Protein 6R2V (pdb70)

GO terms:
  GO:0009793 embryo development ending in seed dormancy (P, IMP)
  GO:0010262 somatic embryogenesis (P, IMP)
  GO:0048316 seed development (P, IMP)
  GO:0005515 protein binding (F, IPI)

B-factor: mean 58.69, std 29.53, range [14.86, 171.11]

Organism: Arabidopsis thaliana (NCBI:txid3702)

InterPro domains:
  IPR001289 Nuclear transcription factor Y subunit A [PF02045] (157-237)
  IPR001289 Nuclear transcription factor Y subunit A [PR00616] (172-194)
  IPR001289 Nuclear transcription factor Y subunit A [PR00616] (203-226)
  IPR001289 Nuclear transcription factor Y subunit A [PS51152] (169-229)
  IPR001289 Nuclear transcription factor Y subunit A [PTHR12632] (35-292)
  IPR001289 Nuclear transcription factor Y subunit A [SM00521] (168-229)
  IPR018362 CCAAT-binding factor, conserved site [PS00686] (174-194)

Sequence (250 aa):
PIFVN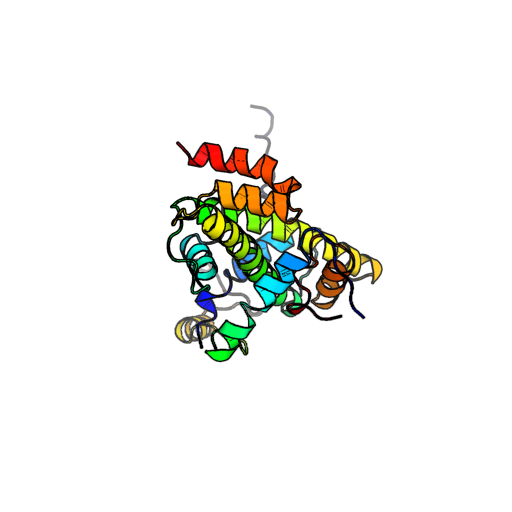AKQYQAILRRRERRRAKLEAQNKLIKVRKPYLHESRHLHALKRVRGSGGRFLNTKKHQSPREQDRFLPIANVSRIMKKALPANAKISKDAKETMQECVSEFISFVTGEASDKCQKEKRKTINGDDLLWAMTTLGFEDYVEPLKVYLQRFREMTQFKEIEKTTDFKNHSLPLARIKKIMKADEDVRMISAEAPVVFARACEMFILELTLRSWNHTEENKRRTLQKNDIAAAVTRTDIFDFLVDIVPR

Radius of gyration: 20.53 Å; Cα contacts (8 Å, |Δi|>4): 266; chains: 3; bounding box: 61×66×48 Å

Secondary structure (DSSP, 8-state):
-----TTTHHHHHHHHHHHHHHHHTT-S-----S-S-HHHHHHHTTS-B-TTSPBPPTTS--/---HHHHS--HHHHHHHHHHTS-TT-EE-HHHHHHHHHHHHHHHHHHHHHHHHHHHHHT--EE-HHHHHHHHHHTT-HHHHHHHHHHHHHHH-/--SS---------------HHHHHHHHTTSSS--EE-TTHHHHHHHHHHHHHHHHHHHHHHHHHHTT-SEE-HHHHHHHHHH-STTGGGTTTS--

Structure (mmCIF, N/CA/C/O backbone):
data_6R2V
#
_entry.id   6R2V
#
_cell.length_a   53.446
_cell.length_b   85.525
_cell.length_c   130.305
_cell.angle_alpha   90.00
_cell.angle_beta   90.00
_cell.angle_gamma   90.00
#
_symmetry.space_group_name_H-M   'P 21 21 21'
#
loop_
_entity.id
_entity.type
_entity.pdbx_description
1 polymer 'Nuclear transcription factor Y subunit A-6'
2 polymer NF-YB2
3 polymer NF-YC3
4 polymer "FT (-5kb) CCAAT-box 5'"
5 polymer "FT (-5kb) CCAAT-box 3'"
6 water water
#
loop_
_atom_site.group_PDB
_atom_site.id
_atom_site.type_symbol
_atom_site.label_atom_id
_atom_site.label_alt_id
_atom_site.label_comp_id
_atom_site.label_asym_id
_atom_site.label_entity_id
_atom_site.label_seq_id
_atom_site.pdbx_PDB_ins_code
_atom_site.Cartn_x
_atom_site.Cartn_y
_atom_site.Cartn_z
_atom_site.occupancy
_atom_site.B_iso_or_equiv
_atom_site.auth_seq_id
_atom_site.auth_comp_id
_atom_site.auth_asym_id
_atom_site.auth_atom_id
_atom_site.pdbx_PDB_model_num
ATOM 1 N N . PRO A 1 4 ? 17.152 22.452 -43.703 1.00 81.23 172 PRO A N 1
ATOM 2 C CA . PRO A 1 4 ? 16.214 21.950 -44.713 1.00 82.84 172 PRO A CA 1
ATOM 3 C C . PRO A 1 4 ? 15.143 21.033 -44.123 1.00 86.93 172 PRO A C 1
ATOM 4 O O . PRO A 1 4 ? 14.146 20.745 -44.786 1.00 81.64 172 PRO A O 1
ATOM 8 N N . ILE A 1 5 ? 15.354 20.581 -42.890 1.00 85.57 173 ILE A N 1
ATOM 9 C CA . ILE A 1 5 ? 14.430 19.692 -42.196 1.00 91.20 173 ILE A CA 1
ATOM 10 C C . ILE A 1 5 ? 13.750 20.479 -41.086 1.00 93.50 173 ILE A C 1
ATOM 11 O O . ILE A 1 5 ? 14.395 21.272 -40.391 1.00 96.61 173 ILE A O 1
ATOM 16 N N . PHE A 1 6 ? 12.461 20.217 -40.877 1.00 84.54 174 PHE A N 1
ATOM 17 C CA . PHE A 1 6 ? 11.675 20.900 -39.846 1.00 71.14 174 PHE A CA 1
ATOM 18 C C . PHE A 1 6 ? 10.999 19.995 -38.835 1.00 69.00 174 PHE A C 1
ATOM 19 O O . PHE A 1 6 ? 10.392 19.019 -39.203 1.00 79.25 174 PHE A O 1
ATOM 27 N N . VAL A 1 7 ? 11.064 20.355 -37.559 1.00 67.74 175 VAL A N 1
ATOM 28 C CA . VAL A 1 7 ? 10.440 19.550 -36.515 1.00 73.48 175 VAL A CA 1
ATOM 29 C C . VAL A 1 7 ? 9.602 20.355 -35.530 1.00 77.18 175 VAL A C 1
ATOM 30 O O . VAL A 1 7 ? 9.820 21.540 -35.346 1.00 86.30 175 VAL A O 1
ATOM 34 N N . ASN A 1 8 ? 8.679 19.672 -34.861 1.00 68.83 176 ASN A N 1
ATOM 35 C CA . ASN A 1 8 ? 7.762 20.306 -33.927 1.00 71.50 176 ASN A CA 1
ATOM 36 C C . ASN A 1 8 ? 8.410 20.927 -32.705 1.00 73.63 176 ASN A C 1
ATOM 37 O O . ASN A 1 8 ? 9.423 20.476 -32.217 1.00 66.57 176 ASN A O 1
ATOM 42 N N . ALA A 1 9 ? 7.797 21.999 -32.240 1.00 71.63 177 ALA A N 1
ATOM 43 C CA . ALA A 1 9 ? 8.268 22.746 -31.096 1.00 60.13 177 ALA A CA 1
ATOM 44 C C . ALA A 1 9 ? 8.252 22.019 -29.776 1.00 58.40 177 ALA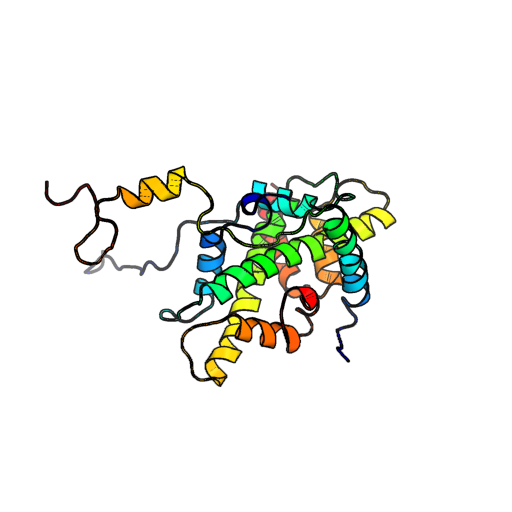 A C 1
ATOM 45 O O . ALA A 1 9 ? 8.987 22.390 -28.885 1.00 67.33 177 ALA A O 1
ATOM 47 N N . LYS A 1 10 ? 7.378 21.042 -29.598 1.00 64.07 178 LYS A N 1
ATOM 48 C CA . LYS A 1 10 ? 7.333 20.395 -28.292 1.00 63.44 178 LYS A CA 1
ATOM 49 C C . LYS A 1 10 ? 8.621 19.642 -27.987 1.00 59.87 178 LYS A C 1
ATOM 50 O O . LYS A 1 10 ? 9.004 19.525 -26.817 1.00 54.77 178 LYS A O 1
ATOM 56 N N . GLN A 1 11 ? 9.249 19.099 -29.020 1.00 58.27 179 GLN A N 1
ATOM 57 C CA . GLN A 1 11 ? 10.482 18.343 -28.865 1.00 64.29 179 GLN A CA 1
ATOM 58 C C . GLN A 1 11 ? 11.724 18.917 -29.536 1.00 73.07 179 GLN A C 1
ATOM 59 O O . GLN A 1 11 ? 12.769 18.288 -29.510 1.00 75.12 179 GLN A O 1
ATOM 65 N N . TYR A 1 12 ? 11.634 20.100 -30.115 1.00 46.53 180 TYR A N 1
ATOM 66 C CA . TYR A 1 12 ? 12.756 20.636 -30.885 1.00 52.24 180 TYR A CA 1
ATOM 67 C C . TYR A 1 12 ? 14.011 20.739 -30.028 1.00 57.21 180 TYR A C 1
ATOM 68 O O . TYR A 1 12 ? 15.029 20.099 -30.312 1.00 61.63 180 TYR A O 1
ATOM 77 N N . GLN A 1 13 ? 13.958 21.557 -28.976 1.00 49.50 181 GLN A N 1
ATOM 78 C CA . GLN A 1 13 ? 15.100 21.662 -28.076 1.00 54.97 181 GLN A CA 1
ATOM 79 C C . GLN A 1 13 ? 15.399 20.321 -27.423 1.00 46.89 181 GLN A C 1
ATOM 80 O O . GLN A 1 13 ? 16.565 19.955 -27.248 1.00 51.18 181 GLN A O 1
ATOM 86 N N . ALA A 1 14 ? 14.354 19.563 -27.082 1.00 46.09 182 ALA A N 1
ATOM 87 C CA . ALA A 1 14 ? 14.554 18.233 -26.515 1.00 38.40 182 ALA A CA 1
ATOM 88 C C . ALA A 1 14 ? 15.375 17.350 -27.447 1.00 36.05 182 ALA A C 1
ATOM 89 O O . ALA A 1 14 ? 16.181 16.531 -26.990 1.00 37.37 182 ALA A O 1
ATOM 91 N N . ILE A 1 15 ? 15.187 17.506 -28.759 1.00 44.01 183 ILE A N 1
ATOM 92 C CA . ILE A 1 15 ? 15.968 16.725 -29.713 1.00 34.57 183 ILE A CA 1
ATOM 93 C C . ILE A 1 15 ? 17.422 17.173 -29.704 1.00 34.79 183 ILE A C 1
ATOM 94 O O . ILE A 1 15 ? 18.341 16.345 -29.728 1.00 48.95 183 ILE A O 1
ATOM 99 N N . LEU A 1 16 ? 17.643 18.472 -29.648 1.00 41.10 184 LEU A N 1
ATOM 100 C CA . LEU A 1 16 ? 18.992 19.006 -29.640 1.00 41.53 184 LEU A CA 1
ATOM 101 C C . LEU A 1 16 ? 19.768 18.589 -28.405 1.00 41.11 184 LEU A C 1
ATOM 102 O O . LEU A 1 16 ? 20.960 18.419 -28.455 1.00 42.12 184 LEU A O 1
ATOM 107 N N . ARG A 1 17 ? 19.101 18.509 -27.272 1.00 44.50 185 ARG A N 1
ATOM 108 C CA . ARG A 1 17 ? 19.757 18.054 -26.071 1.00 36.36 185 ARG A CA 1
ATOM 109 C C . ARG A 1 17 ? 20.134 16.589 -26.211 1.00 33.89 185 ARG A C 1
ATOM 110 O O . ARG A 1 17 ? 21.200 16.183 -25.813 1.00 44.66 185 ARG A O 1
ATOM 118 N N . ARG A 1 18 ? 19.241 15.803 -26.794 1.00 32.29 186 ARG A N 1
ATOM 119 C CA . ARG A 1 18 ? 19.478 14.389 -27.009 1.00 30.34 186 ARG A CA 1
ATOM 120 C C . ARG A 1 18 ? 20.554 14.264 -28.048 1.00 29.93 186 ARG A C 1
ATOM 121 O O . ARG A 1 18 ? 21.372 13.378 -27.995 1.00 28.55 186 ARG A O 1
ATOM 129 N N . ARG A 1 19 ? 20.583 15.174 -28.995 1.00 41.18 187 ARG A N 1
ATOM 130 C CA . ARG A 1 19 ? 21.578 15.127 -30.040 1.00 30.95 187 ARG A CA 1
ATOM 131 C C . ARG A 1 19 ? 22.974 15.268 -29.469 1.00 30.76 187 ARG A C 1
ATOM 132 O O . ARG A 1 19 ? 23.897 14.598 -29.885 1.00 29.68 187 ARG A O 1
ATOM 140 N N . GLU A 1 20 ? 23.128 16.135 -28.492 1.00 34.94 188 GLU A N 1
ATOM 141 C CA . GLU A 1 20 ? 24.410 16.310 -27.855 1.00 31.68 188 GLU A CA 1
ATOM 142 C C . GLU A 1 20 ? 24.862 15.089 -27.100 1.00 29.90 188 GLU A C 1
ATOM 143 O O . GLU A 1 20 ? 26.039 14.838 -27.013 1.00 60.83 188 GLU A O 1
ATOM 149 N N A ARG A 1 21 ? 23.935 14.466 -26.381 0.50 29.26 189 ARG A N 1
ATOM 150 N N B ARG A 1 21 ? 23.935 14.476 -26.392 0.50 29.28 189 ARG A N 1
ATOM 151 C CA A ARG A 1 21 ? 24.211 13.259 -25.611 0.50 32.69 189 ARG A CA 1
ATOM 152 C CA B ARG A 1 21 ? 24.217 13.296 -25.606 0.50 32.83 189 ARG A CA 1
ATOM 153 C C A ARG A 1 21 ? 24.760 12.148 -26.463 0.50 31.20 189 ARG A C 1
ATOM 154 C C B ARG A 1 21 ? 24.728 12.135 -26.448 0.50 31.10 189 ARG A C 1
ATOM 155 O O A ARG A 1 21 ? 25.495 11.316 -25.972 0.50 24.77 189 ARG A O 1
ATOM 156 O O B ARG A 1 21 ? 25.483 11.317 -25.964 0.50 24.77 189 ARG A O 1
ATOM 171 N N . ARG A 1 22 ? 24.087 11.927 -27.586 1.00 31.33 190 ARG A N 1
ATOM 172 C CA . ARG A 1 22 ? 24.465 10.885 -28.519 1.00 24.60 190 ARG A CA 1
ATOM 173 C C . ARG A 1 22 ? 25.844 11.102 -29.098 1.00 35.81 190 ARG A C 1
ATOM 174 O O . ARG A 1 22 ? 26.535 10.160 -29.389 1.00 45.16 190 ARG A O 1
ATOM 182 N N . ALA A 1 23 ? 26.209 12.347 -29.344 1.00 48.51 191 ALA A N 1
ATOM 183 C CA . ALA A 1 23 ? 27.533 12.659 -29.826 1.00 47.87 191 ALA A CA 1
ATOM 184 C C . ALA A 1 23 ? 28.573 12.240 -28.810 1.00 36.99 191 ALA A C 1
ATOM 185 O O . ALA A 1 23 ? 29.620 11.782 -29.190 1.00 45.12 191 ALA A O 1
ATOM 187 N N . LYS A 1 24 ? 28.296 12.424 -27.521 1.00 39.38 192 LYS A N 1
ATOM 188 C CA . LYS A 1 24 ? 29.225 12.009 -26.500 1.00 36.68 192 LYS A CA 1
ATOM 189 C C . LYS A 1 24 ? 29.395 10.512 -26.495 1.00 37.24 192 LYS A C 1
ATOM 190 O O . LYS A 1 24 ? 30.481 10.013 -26.305 1.00 49.14 192 LYS A O 1
ATOM 196 N N . LEU A 1 25 ? 28.303 9.798 -26.692 1.00 33.96 193 LEU A N 1
ATOM 197 C CA . LEU A 1 25 ? 28.332 8.340 -26.732 1.00 20.43 193 LEU A CA 1
ATOM 198 C C . LEU A 1 25 ? 29.206 7.846 -27.878 1.00 19.71 193 LEU A C 1
ATOM 199 O O . LEU A 1 25 ? 29.928 6.852 -27.737 1.00 53.74 193 LEU A O 1
ATOM 204 N N . GLU A 1 26 ? 29.164 8.538 -29.020 1.00 21.12 194 GLU A N 1
ATOM 205 C CA . GLU A 1 26 ? 30.015 8.168 -30.146 1.00 20.15 194 GLU A CA 1
ATOM 206 C C . GLU A 1 26 ? 31.485 8.439 -29.851 1.00 20.19 194 GLU A C 1
ATOM 207 O O . GLU A 1 26 ? 32.360 7.750 -30.386 1.00 34.98 194 GLU A O 1
ATOM 213 N N . ALA A 1 27 ? 31.775 9.432 -29.006 1.00 22.70 195 ALA A N 1
ATOM 214 C CA . ALA A 1 27 ? 33.161 9.728 -28.661 1.00 37.84 195 ALA A CA 1
ATOM 215 C C . ALA A 1 27 ? 33.812 8.572 -27.916 1.00 29.91 195 ALA A C 1
ATOM 216 O O . ALA A 1 27 ? 35.026 8.367 -28.028 1.00 48.11 195 ALA A O 1
ATOM 218 N N . GLN A 1 28 ? 33.031 7.816 -27.153 1.00 39.52 196 GLN A N 1
ATOM 219 C CA . GLN A 1 28 ? 33.525 6.642 -26.453 1.00 39.36 196 GLN A CA 1
ATOM 220 C C . GLN A 1 28 ? 33.156 5.349 -27.166 1.00 39.10 196 GLN A C 1
ATOM 221 O O . GLN A 1 28 ? 33.409 4.265 -26.631 1.00 46.24 196 GLN A O 1
ATOM 227 N N . ASN A 1 29 ? 32.598 5.447 -28.372 1.00 50.73 197 ASN A N 1
ATOM 228 C CA . ASN A 1 29 ? 32.114 4.302 -29.138 1.00 40.89 197 ASN A CA 1
ATOM 229 C C . ASN A 1 29 ? 31.307 3.380 -28.222 1.00 41.61 197 ASN A C 1
ATOM 230 O O . ASN A 1 29 ? 31.700 2.260 -27.892 1.00 81.42 197 ASN A O 1
ATOM 235 N N . LYS A 1 30 ? 30.159 3.916 -27.842 1.00 35.05 198 LYS A N 1
ATOM 236 C CA . LYS A 1 30 ? 29.181 3.260 -27.018 1.00 41.11 198 LYS A CA 1
ATOM 237 C C . LYS A 1 30 ? 27.891 3.000 -27.799 1.00 45.12 198 LYS A C 1
ATOM 238 O O . LYS A 1 30 ? 26.921 2.505 -27.250 1.00 49.45 198 LYS A O 1
ATOM 244 N N . LEU A 1 31 ? 27.898 3.353 -29.078 1.00 32.82 199 LEU A N 1
ATOM 245 C CA . LEU A 1 31 ? 26.771 3.172 -29.978 1.00 44.66 199 LEU A CA 1
ATOM 246 C C . LEU A 1 31 ? 26.948 1.891 -30.786 1.00 58.58 199 LEU A C 1
ATOM 247 O O . LEU A 1 31 ? 28.063 1.402 -30.987 1.00 74.05 199 LEU A O 1
ATOM 252 N N . ILE A 1 32 ? 25.826 1.352 -31.254 1.00 65.97 200 ILE A N 1
ATOM 253 C CA . ILE A 1 32 ? 25.830 0.091 -31.986 1.00 65.31 200 ILE A CA 1
ATOM 254 C C . ILE A 1 32 ? 26.228 0.357 -33.433 1.00 63.08 200 ILE A C 1
ATOM 255 O O . ILE A 1 32 ? 25.591 1.155 -34.127 1.00 65.05 200 ILE A O 1
ATOM 260 N N . LYS A 1 33 ? 27.360 -0.190 -33.846 1.00 69.66 201 LYS A N 1
ATOM 261 C CA . LYS A 1 33 ? 27.827 -0.031 -35.213 1.00 73.77 201 LYS A CA 1
ATOM 262 C C . LYS A 1 33 ? 27.156 -0.925 -36.249 1.00 66.11 201 LYS A C 1
ATOM 263 O O . LYS A 1 33 ? 26.608 -0.444 -37.225 1.00 62.91 201 LYS A O 1
ATOM 269 N N . VAL A 1 34 ? 27.209 -2.225 -36.006 1.00 55.40 202 VAL A N 1
ATOM 270 C CA . VAL A 1 34 ? 26.588 -3.190 -36.891 1.00 47.96 202 VAL A CA 1
ATOM 271 C C . VAL A 1 34 ? 26.074 -4.392 -36.115 1.00 38.15 202 VAL A C 1
ATOM 272 O O . VAL A 1 34 ? 26.490 -4.639 -35.001 1.00 54.18 202 VAL A O 1
ATOM 276 N N . ARG A 1 35 ? 25.145 -5.112 -36.725 1.00 36.88 203 ARG A N 1
ATOM 277 C CA . ARG A 1 35 ? 24.491 -6.259 -36.153 1.00 45.10 203 ARG A CA 1
ATOM 278 C C . ARG A 1 35 ? 25.203 -7.527 -36.556 1.00 54.39 203 ARG A C 1
ATOM 279 O O . ARG A 1 35 ? 25.636 -7.658 -37.677 1.00 58.65 203 ARG A O 1
ATOM 287 N N . LYS A 1 36 ? 25.334 -8.447 -35.615 1.00 41.76 204 LYS A N 1
ATOM 288 C CA . LYS A 1 36 ? 25.946 -9.743 -35.849 1.00 33.28 204 LYS A CA 1
ATOM 289 C C . LYS A 1 36 ? 24.935 -10.681 -36.500 1.00 32.26 204 LYS A C 1
ATOM 290 O O . LYS A 1 36 ? 23.724 -10.460 -36.412 1.00 46.36 204 LYS A O 1
ATOM 296 N N . PRO A 1 37 ? 25.404 -11.733 -37.179 1.00 33.39 205 PRO A N 1
ATOM 297 C CA . PRO A 1 37 ? 24.453 -12.710 -37.737 1.00 32.40 205 PRO A CA 1
ATOM 298 C C . PRO A 1 37 ? 23.619 -13.400 -36.673 1.00 30.41 205 PRO A C 1
ATOM 299 O O . PRO A 1 37 ? 22.448 -13.716 -36.920 1.00 48.28 205 PRO A O 1
ATOM 303 N N . TYR A 1 38 ? 24.188 -13.639 -35.495 1.00 30.39 206 TYR A N 1
ATOM 304 C CA . TYR A 1 38 ? 23.465 -14.237 -34.385 1.00 30.26 206 TYR A CA 1
ATOM 305 C C . TYR A 1 38 ? 24.114 -13.783 -33.087 1.00 28.70 206 TYR A C 1
ATOM 306 O O . TYR A 1 38 ? 25.325 -13.552 -33.030 1.00 30.80 206 TYR A O 1
ATOM 315 N N . LEU A 1 39 ? 23.295 -13.658 -32.042 1.00 33.96 207 LEU A N 1
ATOM 316 C CA . LEU A 1 39 ? 23.785 -13.089 -30.790 1.00 39.11 207 LEU A CA 1
ATOM 317 C C . LEU A 1 39 ? 24.705 -14.055 -30.053 1.00 36.32 207 LEU A C 1
ATOM 318 O O . LEU A 1 39 ? 25.705 -13.635 -29.459 1.00 31.15 207 LEU A O 1
ATOM 323 N N . HIS A 1 40 ? 24.390 -15.348 -30.077 1.00 27.55 208 HIS A N 1
ATOM 324 C CA . HIS A 1 40 ? 25.116 -16.333 -29.288 1.00 28.20 208 HIS A CA 1
ATOM 325 C C . HIS A 1 40 ? 25.533 -17.502 -30.165 1.00 40.69 208 HIS A C 1
ATOM 326 O O . HIS A 1 40 ? 24.723 -18.028 -30.935 1.00 42.05 208 HIS A O 1
ATOM 333 N N . GLU A 1 41 ? 26.800 -17.905 -30.040 1.00 32.55 209 GLU A N 1
ATOM 334 C CA . GLU A 1 41 ? 27.286 -19.075 -30.763 1.00 23.86 209 GLU A CA 1
ATOM 335 C C . GLU A 1 41 ? 26.613 -20.346 -30.264 1.00 25.30 209 GLU A C 1
ATOM 336 O O . GLU A 1 41 ? 26.288 -21.236 -31.058 1.00 31.01 209 GLU A O 1
ATOM 342 N N . SER A 1 42 ? 26.396 -20.448 -28.949 1.00 28.31 210 SER A N 1
ATOM 343 C CA . SER A 1 42 ? 25.761 -21.638 -28.393 1.00 20.06 210 SER A CA 1
ATOM 344 C C . SER A 1 42 ? 24.357 -21.826 -28.947 1.00 19.36 210 SER A C 1
ATOM 345 O O . SER A 1 42 ? 23.976 -22.939 -29.328 1.00 31.57 210 SER A O 1
ATOM 348 N N . ARG A 1 43 ? 23.576 -20.745 -29.008 1.00 19.22 211 ARG A N 1
ATOM 349 C CA . ARG A 1 43 ? 22.227 -20.845 -29.552 1.00 18.75 211 ARG A CA 1
ATOM 350 C C . ARG A 1 43 ? 22.246 -21.055 -31.059 1.00 33.54 211 ARG A C 1
ATOM 351 O O . ARG A 1 43 ? 21.324 -21.667 -31.611 1.00 50.75 211 ARG A O 1
ATOM 359 N N . HIS A 1 44 ? 23.249 -20.561 -31.726 1.00 18.50 212 HIS A N 1
ATOM 360 C CA . HIS A 1 44 ? 23.391 -20.818 -33.119 1.00 18.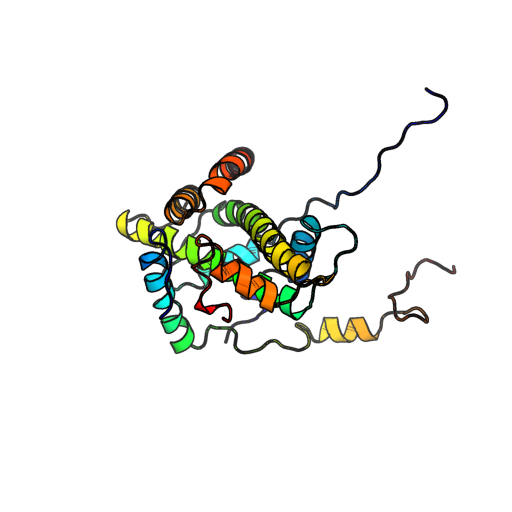56 212 HIS A CA 1
ATOM 361 C C . HIS A 1 44 ? 23.649 -22.273 -33.373 1.00 28.60 212 HIS A C 1
ATOM 362 O O . HIS A 1 44 ? 23.137 -22.827 -34.296 1.00 47.94 212 HIS A O 1
ATOM 369 N N . LEU A 1 45 ? 24.523 -22.874 -32.583 1.00 27.08 213 LEU A N 1
ATOM 370 C CA . LEU A 1 45 ? 24.848 -24.291 -32.722 1.00 19.66 213 LEU A CA 1
ATOM 371 C C . LEU A 1 45 ? 23.714 -25.223 -32.411 1.00 19.03 213 LEU A C 1
ATOM 372 O O . LEU A 1 45 ? 23.531 -26.207 -33.072 1.00 34.74 213 LEU A O 1
ATOM 377 N N . HIS A 1 46 ? 22.981 -24.892 -31.365 1.00 27.91 214 HIS A N 1
ATOM 378 C CA . HIS A 1 46 ? 21.855 -25.662 -30.901 1.00 17.95 214 HIS A CA 1
ATOM 379 C C . HIS A 1 46 ? 20.820 -25.707 -31.984 1.00 17.43 214 HIS A C 1
ATOM 380 O O . HIS A 1 46 ? 20.185 -26.709 -32.192 1.00 32.32 214 HIS A O 1
ATOM 387 N N . ALA A 1 47 ? 20.654 -24.598 -32.675 1.00 28.62 215 ALA A N 1
ATOM 388 C CA . ALA A 1 47 ? 19.674 -24.529 -33.755 1.00 17.21 215 ALA A CA 1
ATOM 389 C C . ALA A 1 47 ? 20.067 -25.384 -34.953 1.00 20.84 215 ALA A C 1
ATOM 390 O O . ALA A 1 47 ? 19.193 -25.761 -35.742 1.00 47.00 215 ALA A O 1
ATOM 392 N N . LEU A 1 48 ? 21.354 -25.696 -35.108 1.00 23.87 216 LEU A N 1
ATOM 393 C CA . LEU A 1 48 ? 21.808 -26.594 -36.161 1.00 20.23 216 LEU A CA 1
ATOM 394 C C . LEU A 1 48 ? 21.663 -28.064 -35.787 1.00 34.73 216 LEU A C 1
ATOM 395 O O . LEU A 1 48 ? 21.848 -28.928 -36.652 1.00 33.89 216 LEU A O 1
ATOM 400 N N . LYS A 1 49 ? 21.351 -28.354 -34.538 1.00 25.75 217 LYS A N 1
ATOM 401 C CA . LYS A 1 49 ? 21.176 -29.716 -34.102 1.00 20.80 217 LYS A CA 1
ATOM 402 C C . LYS A 1 49 ? 19.729 -30.104 -33.874 1.00 39.92 217 LYS A C 1
ATOM 403 O O . LYS A 1 49 ? 19.466 -31.168 -33.362 1.00 64.76 217 LYS A O 1
ATOM 409 N N . ARG A 1 50 ? 18.786 -29.256 -34.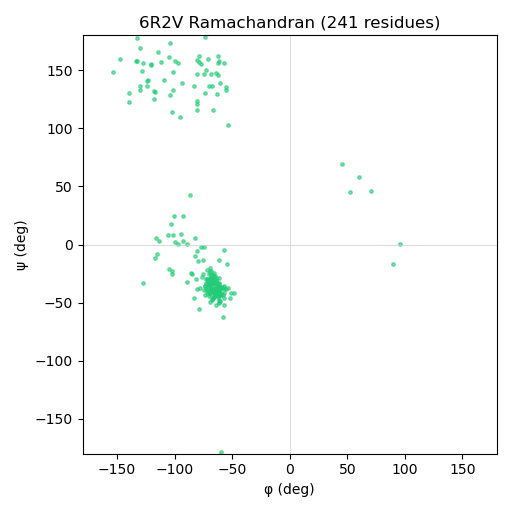239 1.00 20.48 218 ARG A N 1
ATOM 410 C CA . ARG A 1 50 ? 17.382 -29.545 -33.996 1.00 26.00 218 ARG A CA 1
ATOM 411 C C . ARG A 1 50 ? 16.817 -30.491 -35.042 1.00 25.22 218 ARG A C 1
ATOM 412 O O . ARG A 1 50 ? 17.146 -30.405 -36.228 1.00 44.05 218 ARG A O 1
ATOM 420 N N . VAL A 1 51 ? 15.895 -31.333 -34.634 1.00 32.83 219 VAL A N 1
ATOM 421 C CA . VAL A 1 51 ? 15.225 -32.217 -35.558 1.00 40.61 219 VAL A CA 1
ATOM 422 C C . VAL A 1 51 ? 14.263 -31.366 -36.352 1.00 40.70 219 VAL A C 1
ATOM 423 O O . VAL A 1 51 ? 13.481 -30.643 -35.810 1.00 30.65 219 VAL A O 1
ATOM 427 N N . ARG A 1 52 ? 14.308 -31.507 -37.651 1.00 34.99 220 ARG A N 1
ATOM 428 C CA . ARG A 1 52 ? 13.529 -30.683 -38.511 1.00 29.36 220 ARG A CA 1
ATOM 429 C C . ARG A 1 52 ? 12.705 -31.482 -39.495 1.00 32.29 220 ARG A C 1
ATOM 430 O O . ARG A 1 52 ? 13.060 -32.565 -39.861 1.00 33.38 220 ARG A O 1
ATOM 438 N N . GLY A 1 53 ? 11.564 -30.956 -39.878 1.00 26.46 221 GLY A N 1
ATOM 439 C CA . GLY A 1 53 ? 10.716 -31.602 -40.846 1.00 33.73 221 GLY A CA 1
ATOM 440 C C . GLY A 1 53 ? 11.211 -31.391 -42.251 1.00 44.57 221 GLY A C 1
ATOM 441 O O . GLY A 1 53 ? 11.985 -30.515 -42.479 1.00 30.25 221 GLY A O 1
ATOM 442 N N . SER A 1 54 ? 10.766 -32.196 -43.196 1.00 31.03 222 SER A N 1
ATOM 443 C CA . SER A 1 54 ? 11.211 -32.033 -44.576 1.00 45.56 222 SER A CA 1
ATOM 444 C C . SER A 1 54 ? 10.975 -30.621 -45.097 1.00 51.21 222 SER A C 1
ATOM 445 O O . SER A 1 54 ? 11.571 -30.240 -46.110 1.00 49.63 222 SER A O 1
ATOM 448 N N . GLY A 1 55 ? 10.124 -29.845 -44.433 1.00 48.05 223 GLY A N 1
ATOM 449 C CA . GLY A 1 55 ? 9.899 -28.452 -44.749 1.00 30.54 223 GLY A CA 1
ATOM 450 C C . GLY A 1 55 ? 10.731 -27.478 -43.946 1.00 36.17 223 GLY A C 1
ATOM 451 O O . GLY A 1 55 ? 10.489 -26.268 -44.018 1.00 43.12 223 GLY A O 1
ATOM 452 N N . GLY A 1 56 ? 11.703 -27.966 -43.176 1.00 39.37 224 GLY A N 1
ATOM 453 C CA . GLY A 1 56 ? 12.607 -27.118 -42.435 1.00 32.75 224 GLY A CA 1
ATOM 454 C C . GLY A 1 56 ? 12.151 -26.742 -41.041 1.00 32.17 224 GLY A C 1
ATOM 455 O O . GLY A 1 56 ? 12.977 -26.298 -40.236 1.00 53.47 224 GLY A O 1
ATOM 456 N N . ARG A 1 57 ? 10.869 -26.903 -40.729 1.00 25.52 225 ARG A N 1
ATOM 457 C CA . ARG A 1 57 ? 10.365 -26.509 -39.422 1.00 27.77 225 ARG A CA 1
ATOM 458 C C . ARG A 1 57 ? 10.923 -27.413 -38.329 1.00 23.58 225 ARG A C 1
ATOM 459 O O . ARG A 1 57 ? 11.161 -28.606 -38.537 1.00 34.18 225 ARG A O 1
ATOM 467 N N . PHE A 1 58 ? 11.137 -26.827 -37.153 1.00 22.65 226 PHE A N 1
ATOM 468 C CA . PHE A 1 58 ? 11.536 -27.610 -35.993 1.00 22.44 226 PHE A CA 1
ATOM 469 C C . PHE A 1 58 ? 10.463 -28.642 -35.670 1.00 34.32 226 PHE A C 1
ATOM 470 O O . PHE A 1 58 ? 9.264 -28.361 -35.743 1.00 39.79 226 PHE A O 1
ATOM 478 N N . LEU A 1 59 ? 10.899 -29.846 -35.320 1.00 68.54 227 LEU A N 1
ATOM 479 C CA . LEU A 1 59 ? 9.992 -30.964 -35.114 1.00 71.41 227 LEU A CA 1
ATOM 480 C C . LEU A 1 59 ? 9.741 -31.197 -33.629 1.00 72.01 227 LEU A C 1
ATOM 481 O O . LEU A 1 59 ? 10.604 -30.945 -32.783 1.00 70.59 227 LEU A O 1
ATOM 486 N N . ASN A 1 60 ? 8.539 -31.680 -33.323 1.00 76.22 228 ASN A N 1
ATOM 487 C CA . ASN A 1 60 ? 8.159 -32.004 -31.953 1.00 75.06 228 ASN A CA 1
ATOM 488 C C . ASN A 1 60 ? 8.724 -33.369 -31.583 1.00 76.69 228 ASN A C 1
ATOM 489 O O . ASN A 1 60 ? 8.430 -34.369 -32.246 1.00 78.71 228 ASN A O 1
ATOM 494 N N . THR A 1 61 ? 9.543 -33.423 -30.550 1.00 81.44 229 THR A N 1
ATOM 495 C CA . THR A 1 61 ? 10.183 -34.672 -30.169 1.00 86.42 229 THR A CA 1
ATOM 496 C C . THR A 1 61 ? 9.220 -35.773 -29.758 1.00 85.91 229 THR A C 1
ATOM 497 O O . THR A 1 61 ? 9.452 -36.945 -30.040 1.00 84.12 229 THR A O 1
ATOM 501 N N . LYS A 1 62 ? 8.140 -35.379 -29.099 1.00 84.76 230 LYS A N 1
ATOM 502 C CA . LYS A 1 62 ? 7.139 -36.297 -28.563 1.00 85.58 230 LYS A CA 1
ATOM 503 C C . LYS A 1 62 ? 6.389 -37.202 -29.530 1.00 89.92 230 LYS A C 1
ATOM 504 O O . LYS A 1 62 ? 6.106 -38.343 -29.202 1.00 100.47 230 LYS A O 1
ATOM 510 N N . LYS A 1 63 ? 6.051 -36.707 -30.704 1.00 90.15 231 LYS A N 1
ATOM 511 C CA . LYS A 1 63 ? 5.328 -37.504 -31.686 1.00 91.95 231 LYS A CA 1
ATOM 512 C C . LYS A 1 63 ? 6.157 -38.627 -32.335 1.00 95.05 231 LYS A C 1
ATOM 513 O O . LYS A 1 63 ? 7.374 -38.616 -32.309 1.00 105.70 231 LYS A O 1
ATOM 519 N N . HIS A 1 64 ? 5.450 -39.607 -32.881 1.00 95.60 232 HIS A N 1
ATOM 520 C CA . HIS A 1 64 ? 5.972 -40.808 -33.548 1.00 111.02 232 HIS A CA 1
ATOM 521 C C . HIS A 1 64 ? 6.613 -41.763 -32.527 1.00 123.41 232 HIS A C 1
ATOM 522 O O . HIS A 1 64 ? 7.711 -42.263 -32.750 1.00 116.82 232 HIS A O 1
ATOM 529 N N . GLN A 1 65 ? 5.906 -41.992 -31.418 1.00 134.03 233 GLN A N 1
ATOM 530 C CA . GLN A 1 65 ? 6.354 -42.792 -30.283 1.00 125.64 233 GLN A CA 1
ATOM 531 C C . GLN A 1 65 ? 7.654 -42.220 -29.742 1.00 117.95 233 GLN A C 1
ATOM 532 O O . GLN A 1 65 ? 7.726 -41.028 -29.442 1.00 99.88 233 GLN A O 1
ATOM 538 N N . SER B 2 5 ? 32.834 -1.575 -27.866 1.00 96.65 24 SER B N 1
ATOM 539 C CA . SER B 2 5 ? 31.482 -1.054 -27.836 1.00 94.76 24 SER B CA 1
ATOM 540 C C . SER B 2 5 ? 30.695 -1.790 -26.793 1.00 89.41 24 SER B C 1
ATOM 541 O O . SER B 2 5 ? 31.249 -2.462 -25.951 1.00 86.90 24 SER B O 1
ATOM 544 N N . PRO B 2 6 ? 29.393 -1.594 -26.792 1.00 87.23 25 PRO B N 1
ATOM 545 C CA . PRO B 2 6 ? 28.590 -2.372 -25.877 1.00 76.51 25 PRO B CA 1
ATOM 546 C C . PRO B 2 6 ? 27.904 -3.454 -26.684 1.00 66.10 25 PRO B C 1
ATOM 547 O O . PRO B 2 6 ? 27.971 -3.513 -27.895 1.00 64.70 25 PRO B O 1
ATOM 551 N N . ARG B 2 7 ? 27.232 -4.332 -25.953 1.00 58.06 26 ARG B N 1
ATOM 552 C CA . ARG B 2 7 ? 26.507 -5.463 -26.514 1.00 52.82 26 ARG B CA 1
ATOM 553 C C . ARG B 2 7 ? 25.115 -5.181 -27.028 1.00 45.48 26 ARG B C 1
ATOM 554 O O . ARG B 2 7 ? 24.330 -4.522 -26.380 1.00 43.42 26 ARG B O 1
ATOM 562 N N . GLU B 2 8 ? 24.801 -5.721 -28.189 1.00 50.17 27 GLU B N 1
ATOM 563 C CA . GLU B 2 8 ? 23.439 -5.599 -28.704 1.00 37.43 27 GLU B CA 1
ATOM 564 C C . GLU B 2 8 ? 22.396 -6.013 -27.674 1.00 33.28 27 GLU B C 1
ATOM 565 O O . GLU B 2 8 ? 21.350 -5.366 -27.546 1.00 30.32 27 GLU B O 1
ATOM 571 N N . GLN B 2 9 ? 22.651 -7.104 -26.948 1.00 55.10 28 GLN B N 1
ATOM 572 C CA . GLN B 2 9 ? 21.682 -7.619 -25.987 1.00 37.09 28 GLN B CA 1
ATOM 573 C C . GLN B 2 9 ? 21.364 -6.626 -24.878 1.00 30.62 28 GLN B C 1
ATOM 574 O O . GLN B 2 9 ? 20.384 -6.829 -24.152 1.00 44.57 28 GLN B O 1
ATOM 580 N N . ASP B 2 10 ? 22.157 -5.564 -24.733 1.00 34.73 29 ASP B N 1
ATOM 581 C CA . ASP B 2 10 ? 21.928 -4.563 -23.703 1.00 41.37 29 ASP B CA 1
ATOM 582 C C . ASP B 2 10 ? 21.332 -3.268 -24.237 1.00 51.96 29 ASP B C 1
ATOM 583 O O . ASP B 2 10 ? 20.833 -2.465 -23.441 1.00 68.40 29 ASP B O 1
ATOM 588 N N . ARG B 2 11 ? 21.473 -3.004 -25.526 1.00 49.07 30 ARG B N 1
ATOM 589 C CA . ARG B 2 11 ? 20.947 -1.788 -26.123 1.00 49.47 30 ARG B CA 1
ATOM 590 C C . ARG B 2 11 ? 19.513 -1.813 -26.662 1.00 47.55 30 ARG B C 1
ATOM 591 O O . ARG B 2 11 ? 18.828 -0.812 -26.624 1.00 46.81 30 ARG B O 1
ATOM 599 N N . PHE B 2 12 ? 19.063 -2.954 -27.158 1.00 31.29 31 PHE B N 1
ATOM 600 C CA . PHE B 2 12 ? 17.733 -3.071 -27.738 1.00 28.77 31 PHE B CA 1
ATOM 601 C C . PHE B 2 12 ? 16.956 -4.172 -27.033 1.00 20.61 31 PHE B C 1
ATOM 602 O O . PHE B 2 12 ? 17.516 -5.221 -26.699 1.00 20.46 31 PHE B O 1
ATOM 610 N N . LEU B 2 13 ? 15.665 -3.928 -26.815 1.00 19.22 32 LEU B N 1
ATOM 611 C CA . LEU B 2 13 ? 14.801 -4.964 -26.278 1.00 25.79 32 LEU B CA 1
ATOM 612 C C . LEU B 2 13 ? 14.735 -6.137 -27.262 1.00 27.46 32 LEU B C 1
ATOM 613 O O . LEU B 2 13 ? 14.979 -5.961 -28.458 1.00 22.75 32 LEU B O 1
ATOM 618 N N . PRO B 2 14 ? 14.424 -7.342 -26.776 1.00 15.83 33 PRO B N 1
ATOM 619 C CA . PRO B 2 14 ? 14.453 -8.519 -27.656 1.00 16.17 33 PRO B CA 1
ATOM 620 C C . PRO B 2 14 ? 13.578 -8.333 -28.885 1.00 24.44 33 PRO B C 1
ATOM 621 O O . PRO B 2 14 ? 12.446 -7.850 -28.805 1.00 19.22 33 PRO B O 1
ATOM 625 N N . ILE B 2 15 ? 14.126 -8.720 -30.040 1.00 29.22 34 ILE B N 1
ATOM 626 C CA . ILE B 2 15 ? 13.420 -8.524 -31.300 1.00 22.89 34 ILE B CA 1
ATOM 627 C C . ILE B 2 15 ? 12.166 -9.387 -31.362 1.00 17.32 34 ILE B C 1
ATOM 628 O O . ILE B 2 15 ? 11.186 -9.021 -32.022 1.00 41.02 34 ILE B O 1
ATOM 633 N N . ALA B 2 16 ? 12.162 -10.532 -30.673 1.00 18.12 35 ALA B N 1
ATOM 634 C CA . ALA B 2 16 ? 10.957 -11.352 -30.626 1.00 18.89 35 ALA B CA 1
ATOM 635 C C . ALA B 2 16 ? 9.831 -10.626 -29.903 1.00 34.64 35 ALA B C 1
ATOM 636 O O . ALA B 2 16 ? 8.677 -10.658 -30.345 1.00 31.85 35 ALA B O 1
ATOM 638 N N . ASN B 2 17 ? 10.149 -9.964 -28.788 1.00 29.74 36 ASN B N 1
ATOM 639 C CA . ASN B 2 17 ? 9.140 -9.184 -28.080 1.00 16.64 36 ASN B CA 1
ATOM 640 C C . ASN B 2 17 ? 8.610 -8.058 -28.954 1.00 18.33 36 ASN B C 1
ATOM 641 O O . ASN B 2 17 ? 7.398 -7.830 -29.018 1.00 31.40 36 ASN B O 1
ATOM 646 N N . VAL B 2 18 ? 9.507 -7.349 -29.643 1.00 29.88 37 VAL B N 1
ATOM 647 C CA . VAL B 2 18 ? 9.088 -6.253 -30.512 1.00 14.86 37 VAL B CA 1
ATOM 648 C C . VAL B 2 18 ? 8.188 -6.772 -31.626 1.00 22.41 37 VAL B C 1
ATOM 649 O O . VAL B 2 18 ? 7.092 -6.248 -31.855 1.00 18.01 37 VAL B O 1
ATOM 653 N N . SER B 2 19 ? 8.634 -7.822 -32.326 1.00 23.73 38 SER B N 1
ATOM 654 C CA . SER B 2 19 ? 7.865 -8.366 -33.443 1.00 17.84 38 SER B CA 1
ATOM 655 C C . SER B 2 19 ? 6.452 -8.741 -33.021 1.00 26.18 38 SER B C 1
ATOM 656 O O . SER B 2 19 ? 5.492 -8.535 -33.773 1.00 19.22 38 SER B O 1
ATOM 659 N N . ARG B 2 20 ? 6.307 -9.293 -31.815 1.00 20.60 39 ARG B N 1
ATOM 660 C CA . ARG B 2 20 ? 4.989 -9.690 -31.331 1.00 19.23 39 ARG B CA 1
ATOM 661 C C . ARG B 2 20 ? 4.069 -8.488 -31.179 1.00 19.95 39 ARG B C 1
ATOM 662 O O . ARG B 2 20 ? 2.878 -8.563 -31.503 1.00 56.06 39 ARG B O 1
ATOM 670 N N . ILE B 2 21 ? 4.603 -7.368 -30.690 1.00 17.14 40 ILE B N 1
ATOM 671 C CA . ILE B 2 21 ? 3.769 -6.197 -30.450 1.00 16.79 40 ILE B CA 1
ATOM 672 C C . ILE B 2 21 ? 3.402 -5.512 -31.760 1.00 17.08 40 ILE B C 1
ATOM 673 O O . ILE B 2 21 ? 2.272 -5.042 -31.925 1.00 62.76 40 ILE B O 1
ATOM 678 N N . MET B 2 22 ? 4.341 -5.439 -32.710 1.00 16.87 41 MET B N 1
ATOM 679 C CA . MET B 2 22 ? 4.019 -4.850 -34.007 1.00 27.53 41 MET B CA 1
ATOM 680 C C . MET B 2 22 ? 2.890 -5.609 -34.691 1.00 22.04 41 MET B C 1
ATOM 681 O O . MET B 2 22 ? 1.972 -4.999 -35.251 1.00 36.27 41 MET B O 1
ATOM 686 N N . LYS B 2 23 ? 2.937 -6.943 -34.647 1.00 20.14 42 LYS B N 1
ATOM 687 C CA . LYS B 2 23 ? 1.932 -7.750 -35.328 1.00 45.06 42 LYS B CA 1
ATOM 688 C C . LYS B 2 23 ? 0.562 -7.657 -34.670 1.00 43.98 42 LYS B C 1
ATOM 689 O O . LYS B 2 23 ? -0.444 -7.962 -35.321 1.00 45.41 42 LYS B O 1
ATOM 695 N N . LYS B 2 24 ? 0.498 -7.247 -33.402 1.00 30.19 43 LYS B N 1
ATOM 696 C CA . LYS B 2 24 ? -0.788 -7.117 -32.731 1.00 33.34 43 LYS B CA 1
ATOM 697 C C . LYS B 2 24 ? -1.615 -5.963 -33.284 1.00 42.09 43 LYS B C 1
ATOM 698 O O . LYS B 2 24 ? -2.845 -5.982 -33.158 1.00 38.65 43 LYS B O 1
ATOM 704 N N . ALA B 2 25 ? -0.975 -4.970 -33.898 1.00 31.64 44 ALA B N 1
ATOM 705 C CA . ALA B 2 25 ? -1.659 -3.786 -34.396 1.00 22.32 44 ALA B CA 1
ATOM 706 C C . ALA B 2 25 ? -1.999 -3.865 -35.879 1.00 35.46 44 ALA B C 1
ATOM 707 O O . ALA B 2 25 ? -2.569 -2.913 -36.419 1.00 52.62 44 ALA B O 1
ATOM 709 N N . LEU B 2 26 ? -1.672 -4.961 -36.543 1.00 24.91 45 LEU B N 1
ATOM 710 C CA . LEU B 2 26 ? -1.855 -5.117 -37.976 1.00 28.68 45 LEU B CA 1
ATOM 711 C C . LEU B 2 26 ? -2.894 -6.192 -38.282 1.00 47.03 45 LEU B C 1
ATOM 712 O O . LEU B 2 26 ? -3.279 -6.966 -37.411 1.00 54.00 45 LEU B O 1
ATOM 717 N N . PRO B 2 27 ? -3.379 -6.237 -39.527 1.00 49.54 46 PRO B N 1
ATOM 718 C CA . PRO B 2 27 ? -4.254 -7.349 -39.925 1.00 46.00 46 PRO B CA 1
ATOM 719 C C . PRO B 2 27 ? -3.578 -8.697 -39.720 1.00 35.40 46 PRO B C 1
ATOM 720 O O . PRO B 2 27 ? -2.352 -8.807 -39.638 1.00 54.90 46 PRO B O 1
ATOM 724 N N . ALA B 2 28 ? -4.407 -9.713 -39.573 1.00 37.93 47 ALA B N 1
ATOM 725 C CA . ALA B 2 28 ? -3.957 -11.060 -39.278 1.00 53.86 47 ALA B CA 1
ATOM 726 C C . ALA B 2 28 ? -2.913 -11.656 -40.195 1.00 72.42 47 ALA B C 1
ATOM 727 O O . ALA B 2 28 ? -2.021 -12.369 -39.750 1.00 90.12 47 ALA B O 1
ATOM 729 N N . ASN B 2 29 ? -3.009 -11.366 -41.473 1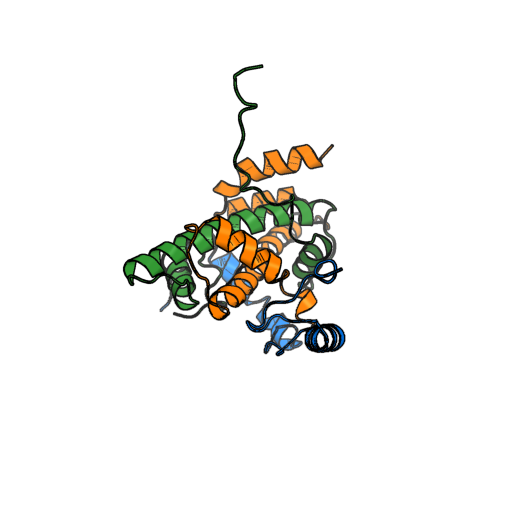.00 58.39 48 ASN B N 1
ATOM 730 C CA . ASN B 2 29 ? -2.084 -11.955 -42.410 1.00 55.52 48 ASN B CA 1
ATOM 731 C C . ASN B 2 29 ? -0.999 -11.028 -42.871 1.00 50.73 48 ASN B C 1
ATOM 732 O O . ASN B 2 29 ? -0.425 -11.247 -43.903 1.00 54.03 48 ASN B O 1
ATOM 737 N N . ALA B 2 30 ? -0.761 -9.949 -42.152 1.00 42.77 49 ALA B N 1
ATOM 738 C CA . ALA B 2 30 ? 0.277 -9.027 -42.557 1.00 35.23 49 ALA B CA 1
ATOM 739 C C . ALA B 2 30 ? 1.674 -9.551 -42.294 1.00 33.95 49 ALA B C 1
ATOM 740 O O . ALA B 2 30 ? 1.901 -10.281 -41.356 1.00 52.44 49 ALA B O 1
ATOM 742 N N . LYS B 2 31 ? 2.604 -9.187 -43.158 1.00 34.05 50 LYS B N 1
ATOM 743 C CA . LYS B 2 31 ? 4.004 -9.547 -42.996 1.00 40.87 50 LYS B CA 1
ATOM 744 C C . LYS B 2 31 ? 4.803 -8.336 -42.532 1.00 29.99 50 LYS B C 1
ATOM 745 O O . LYS B 2 31 ? 4.368 -7.189 -42.664 1.00 38.30 50 LYS B O 1
ATOM 751 N N . ILE B 2 32 ? 5.985 -8.605 -41.980 1.00 28.63 51 ILE B N 1
ATOM 752 C CA . ILE B 2 32 ? 6.861 -7.565 -41.449 1.00 26.14 51 ILE B CA 1
ATOM 753 C C . ILE B 2 32 ? 8.295 -7.910 -41.823 1.00 26.50 51 ILE B C 1
ATOM 754 O O . ILE B 2 32 ? 8.788 -8.986 -41.470 1.00 29.24 51 ILE B O 1
ATOM 759 N N . SER B 2 33 ? 8.967 -6.995 -42.518 1.00 29.17 52 SER B N 1
ATOM 760 C CA . SER B 2 33 ? 10.356 -7.200 -42.900 1.00 27.02 52 SER B CA 1
ATOM 761 C C . SER B 2 33 ? 11.242 -7.355 -41.667 1.00 27.51 52 SER B C 1
ATOM 762 O O . SER B 2 33 ? 10.898 -6.930 -40.562 1.00 43.07 52 SER B O 1
ATOM 765 N N . LYS B 2 34 ? 12.400 -7.988 -41.869 1.00 26.11 53 LYS B N 1
ATOM 766 C CA . LYS B 2 34 ? 13.412 -7.995 -40.820 1.00 34.62 53 LYS B CA 1
ATOM 767 C C . LYS B 2 34 ? 14.078 -6.632 -40.701 1.00 46.04 53 LYS B C 1
ATOM 768 O O . LYS B 2 34 ? 14.410 -6.199 -39.591 1.00 35.88 53 LYS B O 1
ATOM 774 N N . ASP B 2 35 ? 14.271 -5.940 -41.827 1.00 51.98 54 ASP B N 1
ATOM 775 C CA . ASP B 2 35 ? 14.705 -4.550 -41.774 1.00 27.97 54 ASP B CA 1
ATOM 776 C C . ASP B 2 35 ? 13.731 -3.718 -40.949 1.00 26.89 54 ASP B C 1
ATOM 777 O O . ASP B 2 35 ? 14.134 -3.031 -40.005 1.00 25.88 54 ASP B O 1
ATOM 782 N N . ALA B 2 36 ? 12.433 -3.801 -41.267 1.00 29.38 55 ALA B N 1
ATOM 783 C CA . ALA B 2 36 ? 11.431 -3.087 -40.480 1.00 20.68 55 ALA B CA 1
ATOM 784 C C . ALA B 2 36 ? 11.406 -3.572 -39.037 1.00 19.20 55 ALA B C 1
ATOM 785 O O . ALA B 2 36 ? 11.218 -2.776 -38.109 1.00 17.96 55 ALA B O 1
ATOM 787 N N . LYS B 2 37 ? 11.588 -4.877 -38.830 1.00 33.93 56 LYS B N 1
ATOM 788 C CA . LYS B 2 37 ? 11.625 -5.419 -37.476 1.00 20.73 56 LYS B CA 1
ATOM 789 C C . LYS B 2 37 ? 12.758 -4.798 -36.667 1.00 17.66 56 LYS B C 1
ATOM 790 O O . LYS B 2 37 ? 12.574 -4.430 -35.501 1.00 22.18 56 LYS B O 1
ATOM 796 N N . GLU B 2 38 ? 13.938 -4.656 -37.278 1.00 18.47 57 GLU B N 1
ATOM 797 C CA . GLU B 2 38 ? 15.109 -4.206 -36.532 1.00 23.27 57 GLU B CA 1
ATOM 798 C C . GLU B 2 38 ? 15.115 -2.700 -36.286 1.00 30.64 57 GLU B C 1
ATOM 799 O O . GLU B 2 38 ? 15.546 -2.256 -35.216 1.00 33.48 57 GLU B O 1
ATOM 805 N N . THR B 2 39 ? 14.666 -1.891 -37.246 1.00 18.04 58 THR B N 1
ATOM 806 C CA . THR B 2 39 ? 14.689 -0.450 -37.009 1.00 17.90 58 THR B CA 1
ATOM 807 C C . THR B 2 39 ? 13.658 -0.032 -35.967 1.00 25.58 58 THR B C 1
ATOM 808 O O . THR B 2 39 ? 13.813 1.005 -35.317 1.00 43.11 58 THR B O 1
ATOM 812 N N . MET B 2 40 ? 12.591 -0.809 -35.804 1.00 26.36 59 MET B N 1
ATOM 813 C CA . MET B 2 40 ? 11.593 -0.474 -34.796 1.00 24.42 59 MET B CA 1
ATOM 814 C C . MET B 2 40 ? 12.159 -0.635 -33.393 1.00 38.09 59 MET B C 1
ATOM 815 O O . MET B 2 40 ? 11.879 0.184 -32.512 1.00 52.10 59 MET B O 1
ATOM 820 N N . GLN B 2 41 ? 12.977 -1.668 -33.165 1.00 34.08 60 GLN B N 1
ATOM 821 C CA . GLN B 2 41 ? 13.606 -1.795 -31.856 1.00 22.45 60 GLN B CA 1
ATOM 822 C C . GLN B 2 41 ? 14.684 -0.740 -31.644 1.00 25.01 60 GLN B C 1
ATOM 823 O O . GLN B 2 41 ? 15.009 -0.429 -30.494 1.00 44.79 60 GLN B O 1
ATOM 829 N N . GLU B 2 42 ? 15.228 -0.170 -32.723 1.00 16.26 61 GLU B N 1
ATOM 830 C CA . GLU B 2 42 ? 16.077 1.009 -32.579 1.00 20.18 61 GLU B CA 1
ATOM 831 C C . GLU B 2 42 ? 15.252 2.226 -32.183 1.00 21.35 61 GLU B C 1
ATOM 832 O O . GLU B 2 42 ? 15.685 3.036 -31.354 1.00 30.56 61 GLU B O 1
ATOM 838 N N . CYS B 2 43 ? 14.061 2.370 -32.768 1.00 16.70 62 CYS B N 1
ATOM 839 C CA . CYS B 2 43 ? 13.198 3.500 -32.442 1.00 16.95 62 CYS B CA 1
ATOM 840 C C . CYS B 2 43 ? 12.700 3.427 -31.005 1.00 16.64 62 CYS B C 1
ATOM 841 O O . CYS B 2 43 ? 12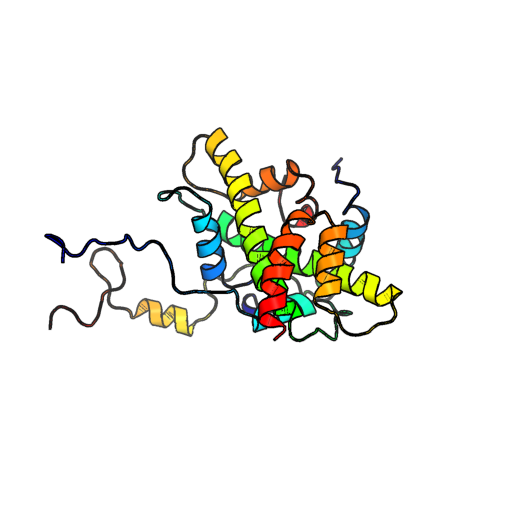.591 4.455 -30.327 1.00 20.03 62 CYS B O 1
ATOM 844 N N . VAL B 2 44 ? 12.390 2.223 -30.525 1.00 15.74 63 VAL B N 1
ATOM 845 C CA . VAL B 2 44 ? 11.842 2.082 -29.180 1.00 15.65 63 VAL B CA 1
ATOM 846 C C . VAL B 2 44 ? 12.896 2.416 -28.130 1.00 33.67 63 VAL B C 1
ATOM 847 O O . VAL B 2 44 ? 12.611 3.107 -27.144 1.00 48.05 63 VAL B O 1
ATOM 851 N N . SER B 2 45 ? 14.130 1.943 -28.328 1.00 25.64 64 SER B N 1
ATOM 852 C CA . SER B 2 45 ? 15.201 2.242 -27.383 1.00 18.18 64 SER B CA 1
ATOM 853 C C . SER B 2 45 ? 15.566 3.721 -27.401 1.00 30.59 64 SER B C 1
ATOM 854 O O . SER B 2 45 ? 15.927 4.287 -26.364 1.00 55.78 64 SER B O 1
ATOM 857 N N . GLU B 2 46 ? 15.484 4.366 -28.565 1.00 25.36 65 GLU B N 1
ATOM 858 C CA . GLU B 2 46 ? 15.671 5.813 -28.606 1.00 25.65 65 GLU B CA 1
ATOM 859 C C . GLU B 2 46 ? 14.508 6.529 -27.934 1.00 21.72 65 GLU B C 1
ATOM 860 O O . GLU B 2 46 ? 14.704 7.553 -27.270 1.00 26.14 65 GLU B O 1
ATOM 866 N N . PHE B 2 47 ? 13.293 5.996 -28.085 1.00 20.20 66 PHE B N 1
ATOM 867 C CA . PHE B 2 47 ? 12.150 6.544 -27.364 1.00 20.61 66 PHE B CA 1
ATOM 868 C C . PHE B 2 47 ? 12.367 6.466 -25.861 1.00 21.61 66 PHE B C 1
ATOM 869 O O . PHE B 2 47 ? 11.959 7.366 -25.118 1.00 23.19 66 PHE B O 1
ATOM 877 N N . ILE B 2 48 ? 13.013 5.397 -25.395 1.00 21.02 67 ILE B N 1
ATOM 878 C CA . ILE B 2 48 ? 13.320 5.273 -23.975 1.00 22.27 67 ILE B CA 1
ATOM 879 C C . ILE B 2 48 ? 14.327 6.337 -23.556 1.00 24.74 67 ILE B C 1
ATOM 880 O O . ILE B 2 48 ? 14.155 7.010 -22.534 1.00 34.11 67 ILE B O 1
ATOM 885 N N . SER B 2 49 ? 15.388 6.512 -24.346 1.00 26.99 68 SER B N 1
ATOM 886 C CA . SER B 2 49 ? 16.423 7.476 -23.987 1.00 27.76 68 SER B CA 1
ATOM 887 C C . SER B 2 49 ? 15.951 8.913 -24.176 1.00 43.22 68 SER B C 1
ATOM 888 O O . SER B 2 49 ? 16.408 9.813 -23.462 1.00 49.30 68 SER B O 1
ATOM 891 N N . PHE B 2 50 ? 15.042 9.149 -25.124 1.00 44.95 69 PHE B N 1
ATOM 892 C CA . PHE B 2 50 ? 14.558 10.504 -25.364 1.00 33.62 69 PHE B CA 1
ATOM 893 C C . PHE B 2 50 ? 13.634 10.978 -24.249 1.00 40.03 69 PHE B C 1
ATOM 894 O O . PHE B 2 50 ? 13.612 12.173 -23.930 1.00 49.19 69 PHE B O 1
ATOM 902 N N . VAL B 2 51 ? 12.868 10.067 -23.649 1.00 40.41 70 VAL B N 1
ATOM 903 C CA . VAL B 2 51 ? 12.008 10.436 -22.529 1.00 30.93 70 VAL B CA 1
ATOM 904 C C . VAL B 2 51 ? 12.800 10.452 -21.228 1.00 33.19 70 VAL B C 1
ATOM 905 O O . VAL B 2 51 ? 12.692 11.391 -20.431 1.00 51.57 70 VAL B O 1
ATOM 909 N N . THR B 2 52 ? 13.611 9.415 -20.996 1.00 32.18 71 THR B N 1
ATOM 910 C CA . THR B 2 52 ? 14.431 9.373 -19.787 1.00 40.32 71 THR B CA 1
ATOM 911 C C . THR B 2 52 ? 15.429 10.522 -19.754 1.00 48.24 71 THR B C 1
ATOM 912 O O . THR B 2 52 ? 15.746 11.047 -18.681 1.00 47.36 71 THR B O 1
ATOM 916 N N . GLY B 2 53 ? 15.941 10.919 -20.921 1.00 40.96 72 GLY B N 1
ATOM 917 C CA . GLY B 2 53 ? 16.909 12.001 -20.962 1.00 40.58 72 GLY B CA 1
ATOM 918 C C . GLY B 2 53 ? 16.351 13.306 -20.431 1.00 43.75 72 GLY B C 1
ATOM 919 O O . GLY B 2 53 ? 17.026 14.026 -19.691 1.00 47.53 72 GLY B O 1
ATOM 920 N N . GLU B 2 54 ? 15.108 13.625 -20.792 1.00 46.35 73 GLU B N 1
ATOM 921 C CA . GLU B 2 54 ? 14.477 14.851 -20.324 1.00 48.41 73 GLU B CA 1
ATOM 922 C C . GLU B 2 54 ? 13.801 14.685 -18.974 1.00 59.05 73 GLU B C 1
ATOM 923 O O . GLU B 2 54 ? 13.631 15.675 -18.254 1.00 84.94 73 GLU B O 1
ATOM 929 N N . ALA B 2 55 ? 13.410 13.460 -18.611 1.00 44.32 74 ALA B N 1
ATOM 930 C CA . ALA B 2 55 ? 12.895 13.225 -17.267 1.00 45.84 74 ALA B CA 1
ATOM 931 C C . ALA B 2 55 ? 13.944 13.564 -16.217 1.00 58.44 74 ALA B C 1
ATOM 932 O O . ALA B 2 55 ? 13.618 14.094 -15.148 1.00 63.42 74 ALA B O 1
ATOM 934 N N . SER B 2 56 ? 15.213 13.270 -16.514 1.00 63.74 75 SER B N 1
ATOM 935 C CA . SER B 2 56 ? 16.305 13.629 -15.618 1.00 62.01 75 SER B CA 1
ATOM 936 C C . SER B 2 56 ? 16.777 15.058 -15.837 1.00 71.34 75 SER B C 1
ATOM 937 O O . SER B 2 56 ? 17.348 15.662 -14.923 1.00 84.42 75 SER B O 1
ATOM 940 N N . ASP B 2 57 ? 16.572 15.601 -17.041 1.00 78.08 76 ASP B N 1
ATOM 941 C CA . ASP B 2 57 ? 16.929 16.992 -17.299 1.00 85.08 76 ASP B CA 1
ATOM 942 C C . ASP B 2 57 ? 16.169 17.930 -16.373 1.00 75.93 76 ASP B C 1
ATOM 943 O O . ASP B 2 57 ? 16.738 18.896 -15.854 1.00 105.44 76 ASP B O 1
ATOM 948 N N . LYS B 2 58 ? 14.881 17.664 -16.158 1.00 64.58 77 LYS B N 1
ATOM 949 C CA . LYS B 2 58 ? 14.130 18.400 -15.152 1.00 84.56 77 LYS B CA 1
ATOM 950 C C . LYS B 2 58 ? 14.483 17.947 -13.739 1.00 86.26 77 LYS B C 1
ATOM 951 O O . LYS B 2 58 ? 14.349 18.734 -12.794 1.00 107.96 77 LYS B O 1
ATOM 957 N N . CYS B 2 59 ? 14.956 16.708 -13.577 1.00 73.77 78 CYS B N 1
ATOM 958 C CA . CYS B 2 59 ? 15.504 16.297 -12.289 1.00 76.99 78 CYS B CA 1
ATOM 959 C C . CYS B 2 59 ? 16.789 17.050 -11.970 1.00 72.81 78 CYS B C 1
ATOM 960 O O . CYS B 2 59 ? 17.137 17.206 -10.794 1.00 77.04 78 CYS B O 1
ATOM 963 N N . GLN B 2 60 ? 17.511 17.509 -12.997 1.00 77.03 79 GLN B N 1
ATOM 964 C CA . GLN B 2 60 ? 18.602 18.451 -12.774 1.00 90.95 79 GLN B CA 1
ATOM 965 C C . GLN B 2 60 ? 18.064 19.757 -12.209 1.00 100.34 79 GLN B C 1
ATOM 966 O O . GLN B 2 60 ? 18.541 20.253 -11.183 1.00 98.90 79 GLN B O 1
ATOM 972 N N . LYS B 2 61 ? 17.068 20.334 -12.883 1.00 108.75 80 LYS B N 1
ATOM 973 C CA . LYS B 2 61 ? 16.424 21.541 -12.378 1.00 115.82 80 LYS B CA 1
ATOM 974 C C . LYS B 2 61 ? 15.863 21.329 -10.977 1.00 110.98 80 LYS B C 1
ATOM 975 O O . LYS B 2 61 ? 16.030 22.190 -10.105 1.00 115.24 80 LYS B O 1
ATOM 981 N N . GLU B 2 62 ? 15.237 20.176 -10.731 1.00 101.28 81 GLU B N 1
ATOM 982 C CA . GLU B 2 62 ? 14.558 19.963 -9.459 1.00 102.20 81 GLU B CA 1
ATOM 983 C C . GLU B 2 62 ? 15.501 19.561 -8.330 1.00 104.11 81 GLU B C 1
ATOM 984 O O . GLU B 2 62 ? 15.053 19.454 -7.181 1.00 99.47 81 GLU B O 1
ATOM 990 N N . LYS B 2 63 ? 16.777 19.333 -8.629 1.00 89.98 82 LYS B N 1
ATOM 991 C CA . LYS B 2 63 ? 17.785 18.952 -7.638 1.00 91.38 82 LYS B CA 1
ATOM 992 C C . LYS B 2 63 ? 17.328 17.744 -6.819 1.00 100.13 82 LYS B C 1
ATOM 993 O O . LYS B 2 63 ? 17.434 17.698 -5.588 1.00 104.83 82 LYS B O 1
ATOM 999 N N . ARG B 2 64 ? 16.796 16.762 -7.540 1.00 96.60 83 ARG B N 1
ATOM 1000 C CA . ARG B 2 64 ? 16.389 15.473 -7.006 1.00 86.21 83 ARG B CA 1
ATOM 1001 C C . ARG B 2 64 ? 17.143 14.399 -7.776 1.00 85.32 83 ARG B C 1
ATOM 1002 O O . ARG B 2 64 ? 17.338 14.524 -8.988 1.00 106.46 83 ARG B O 1
ATOM 1010 N N . LYS B 2 65 ? 17.573 13.346 -7.082 1.00 70.68 84 LYS B N 1
ATOM 1011 C CA . LYS B 2 65 ? 18.618 12.520 -7.678 1.00 74.41 84 LYS B CA 1
ATOM 1012 C C . LYS B 2 65 ? 18.126 11.208 -8.291 1.00 72.72 84 LYS B C 1
ATOM 1013 O O . LYS B 2 65 ? 18.775 10.689 -9.211 1.00 73.49 84 LYS B O 1
ATOM 1019 N N . THR B 2 66 ? 17.004 10.654 -7.832 1.00 67.47 85 THR B N 1
ATOM 1020 C CA . THR B 2 66 ? 16.415 9.523 -8.532 1.00 60.77 85 THR B CA 1
ATOM 1021 C C . THR B 2 66 ? 15.266 9.981 -9.421 1.00 56.88 85 THR B C 1
ATOM 1022 O O . THR B 2 66 ? 14.683 11.050 -9.226 1.00 57.86 85 THR B O 1
ATOM 1026 N N . ILE B 2 67 ? 14.972 9.148 -10.407 1.00 58.43 86 ILE B N 1
ATOM 1027 C CA . ILE B 2 67 ? 13.935 9.395 -11.380 1.00 51.47 86 ILE B CA 1
ATOM 1028 C C . ILE B 2 67 ? 12.703 8.594 -11.057 1.00 59.73 86 ILE B C 1
ATOM 1029 O O . ILE B 2 67 ? 12.711 7.384 -11.069 1.00 47.09 86 ILE B O 1
ATOM 1034 N N . ASN B 2 68 ? 11.659 9.327 -10.720 1.00 74.50 87 ASN B N 1
ATOM 1035 C CA . ASN B 2 68 ? 10.354 8.823 -10.355 1.00 60.67 87 ASN B CA 1
ATOM 1036 C C . ASN B 2 68 ? 9.556 8.433 -11.573 1.00 55.32 87 ASN B C 1
ATOM 1037 O O . ASN B 2 68 ? 9.818 8.912 -12.656 1.00 72.49 87 ASN B O 1
ATOM 1042 N N . GLY B 2 69 ? 8.580 7.563 -11.402 1.00 42.25 88 GLY B N 1
ATOM 1043 C CA . GLY B 2 69 ? 7.731 7.207 -12.504 1.00 38.05 88 GLY B CA 1
ATOM 1044 C C . GLY B 2 69 ? 6.951 8.421 -12.967 1.00 44.81 88 GLY B C 1
ATOM 1045 O O . GLY B 2 69 ? 6.631 8.541 -14.128 1.00 67.54 88 GLY B O 1
ATOM 1046 N N . ASP B 2 70 ? 6.669 9.347 -12.067 1.00 42.93 89 ASP B N 1
ATOM 1047 C CA . ASP B 2 70 ? 5.892 10.532 -12.412 1.00 54.61 89 ASP B CA 1
ATOM 1048 C C . ASP B 2 70 ? 6.711 11.562 -13.182 1.00 44.14 89 ASP B C 1
ATOM 1049 O O . ASP B 2 70 ? 6.140 12.334 -13.960 1.00 49.96 89 ASP B O 1
ATOM 1054 N N . ASP B 2 71 ? 8.031 11.608 -12.975 1.00 42.93 90 ASP B N 1
ATOM 1055 C CA . ASP B 2 71 ? 8.868 12.445 -13.831 1.00 45.69 90 ASP B CA 1
ATOM 1056 C C . ASP B 2 71 ? 8.813 11.961 -15.272 1.00 48.14 90 ASP B C 1
ATOM 1057 O O . ASP B 2 71 ? 8.809 12.768 -16.209 1.00 53.06 90 ASP B O 1
ATOM 1062 N N . LEU B 2 72 ? 8.769 10.641 -15.465 1.00 45.85 91 LEU B N 1
ATOM 1063 C CA . LEU B 2 72 ? 8.589 10.091 -16.804 1.00 47.59 91 LEU B CA 1
ATOM 1064 C C . LEU B 2 72 ? 7.230 10.476 -17.372 1.00 48.50 91 LEU B C 1
ATOM 1065 O O . LEU B 2 72 ? 7.111 10.784 -18.564 1.00 72.41 91 LEU B O 1
ATOM 1070 N N . LEU B 2 73 ? 6.195 10.471 -16.530 1.00 42.30 92 LEU B N 1
ATOM 1071 C CA . LEU B 2 73 ? 4.867 10.858 -16.992 1.00 32.77 92 LEU B CA 1
ATOM 1072 C C . LEU B 2 73 ? 4.832 12.326 -17.395 1.00 35.47 92 LEU B C 1
ATOM 1073 O O . LEU B 2 73 ? 4.278 12.677 -18.444 1.00 53.16 92 LEU B O 1
ATOM 1078 N N . TRP B 2 74 ? 5.422 13.201 -16.577 1.00 37.10 93 TRP B N 1
ATOM 1079 C CA . TRP B 2 74 ? 5.485 14.611 -16.944 1.00 37.03 93 TRP B CA 1
ATOM 1080 C C . TRP B 2 74 ? 6.352 14.816 -18.180 1.00 35.26 93 TRP B C 1
ATOM 1081 O O . TRP B 2 74 ? 6.035 15.651 -19.035 1.00 38.23 93 TRP B O 1
ATOM 1092 N N . ALA B 2 75 ? 7.452 14.066 -18.290 1.00 36.49 94 ALA B N 1
ATOM 1093 C CA . ALA B 2 75 ? 8.310 14.188 -19.463 1.00 39.26 94 ALA B CA 1
ATOM 1094 C C . ALA B 2 75 ? 7.571 13.768 -20.724 1.00 36.48 94 ALA B C 1
ATOM 1095 O O . ALA B 2 75 ? 7.729 14.386 -21.782 1.00 34.71 94 ALA B O 1
ATOM 1097 N N . MET B 2 76 ? 6.747 12.724 -20.627 1.00 33.47 95 MET B N 1
ATOM 1098 C CA . MET B 2 76 ? 5.965 12.298 -21.781 1.00 34.88 95 MET B CA 1
ATOM 1099 C C . MET B 2 76 ? 4.902 13.331 -22.132 1.00 43.73 95 MET B C 1
ATOM 1100 O O . MET B 2 76 ? 4.634 13.579 -23.313 1.00 63.64 95 MET B O 1
ATOM 1105 N N . THR B 2 77 ? 4.290 13.950 -21.120 1.00 35.77 96 THR B N 1
ATOM 1106 C CA . THR B 2 77 ? 3.364 15.047 -21.381 1.00 38.77 96 THR B CA 1
ATOM 1107 C C . THR B 2 77 ? 4.086 16.230 -22.015 1.00 44.39 96 THR B C 1
ATOM 1108 O O . THR B 2 77 ? 3.547 16.891 -22.911 1.00 56.93 96 THR B O 1
ATOM 1112 N N . THR B 2 78 ? 5.315 16.502 -21.569 1.00 45.06 97 THR B N 1
ATOM 1113 C CA . THR B 2 78 ? 6.084 17.609 -22.129 1.00 41.25 97 THR B CA 1
ATOM 1114 C C . THR B 2 78 ? 6.409 17.371 -23.599 1.00 51.90 97 THR B C 1
ATOM 1115 O O . THR B 2 78 ? 6.280 18.280 -24.428 1.00 64.19 97 THR B O 1
ATOM 1119 N N . LEU B 2 79 ? 6.816 16.152 -23.943 1.00 43.40 98 LEU B N 1
ATOM 1120 C CA . LEU B 2 79 ? 7.245 15.826 -25.296 1.00 27.69 98 LEU B CA 1
ATOM 1121 C C . LEU B 2 79 ? 6.086 15.534 -26.240 1.00 34.40 98 LEU B C 1
ATOM 1122 O O . LEU B 2 79 ? 6.328 15.147 -27.389 1.00 35.26 98 LEU B O 1
ATOM 1127 N N . GLY B 2 80 ? 4.845 15.705 -25.791 1.00 30.56 99 GLY B N 1
ATOM 1128 C CA . GLY B 2 80 ? 3.688 15.507 -26.638 1.00 33.38 99 GLY B CA 1
ATOM 1129 C C . GLY B 2 80 ? 3.040 14.143 -26.548 1.00 37.77 99 GLY B C 1
ATOM 1130 O O . GLY B 2 80 ? 2.059 13.898 -27.261 1.00 46.26 99 GLY B O 1
ATOM 1131 N N . PHE B 2 81 ? 3.555 13.248 -25.708 1.00 40.84 100 PHE B N 1
ATOM 1132 C CA . PHE B 2 81 ? 2.971 11.920 -25.518 1.00 28.97 100 PHE B CA 1
ATOM 1133 C C . PHE B 2 81 ? 1.870 11.924 -24.469 1.00 29.10 100 PHE B C 1
ATOM 1134 O O . PHE B 2 81 ? 1.788 11.014 -23.638 1.00 32.88 100 PHE B O 1
ATOM 1142 N N . GLU B 2 82 ? 1.004 12.941 -24.496 1.00 56.77 101 GLU B N 1
ATOM 1143 C CA . GLU B 2 82 ? 0.006 13.116 -23.446 1.00 46.63 101 GLU B CA 1
ATOM 1144 C C . GLU B 2 82 ? -1.057 12.026 -23.477 1.00 48.92 101 GLU B C 1
ATOM 1145 O O . GLU B 2 82 ? -1.625 11.690 -22.432 1.00 53.58 101 GLU B O 1
ATOM 1151 N N . ASP B 2 83 ? -1.315 11.478 -24.645 1.00 50.21 102 ASP B N 1
ATOM 1152 C CA . ASP B 2 83 ? -2.334 10.466 -24.798 1.00 47.77 102 ASP B CA 1
ATOM 1153 C C . ASP B 2 83 ? -2.043 9.230 -23.979 1.00 59.14 102 ASP B C 1
ATOM 1154 O O . ASP B 2 83 ? -2.942 8.610 -23.450 1.00 81.73 102 ASP B O 1
ATOM 1159 N N . TYR B 2 84 ? -0.784 8.851 -23.899 1.00 52.99 103 TYR B N 1
ATOM 1160 C CA . TYR B 2 84 ? -0.397 7.656 -23.154 1.00 51.25 103 TYR B CA 1
ATOM 1161 C C . TYR B 2 84 ? -0.614 7.825 -21.660 1.00 56.55 103 TYR B C 1
ATOM 1162 O O . TYR B 2 84 ? -0.855 6.838 -20.956 1.00 70.27 103 TYR B O 1
ATOM 1171 N N . VAL B 2 85 ? -0.512 9.058 -21.159 1.00 57.24 104 VAL B N 1
ATOM 1172 C CA . VAL B 2 85 ? -0.415 9.273 -19.720 1.00 61.81 104 VAL B CA 1
ATOM 1173 C C . VAL B 2 85 ? -1.656 8.766 -18.996 1.00 66.98 104 VAL B C 1
ATOM 1174 O O . VAL B 2 85 ? -1.556 8.263 -17.874 1.00 71.04 104 VAL B O 1
ATOM 1178 N N . GLU B 2 86 ? -2.827 8.855 -19.634 1.00 67.03 105 GLU B N 1
ATOM 1179 C CA . GLU B 2 86 ? -4.055 8.453 -18.930 1.00 72.28 105 GLU B CA 1
ATOM 1180 C C . GLU B 2 86 ? -4.131 6.946 -18.690 1.00 74.40 105 GLU B C 1
ATOM 1181 O O . GLU B 2 86 ? -4.393 6.551 -17.539 1.00 79.34 105 GLU B O 1
ATOM 1187 N N . PRO B 2 87 ? -3.907 6.061 -19.671 1.00 71.20 106 PRO B N 1
ATOM 1188 C CA . PRO B 2 87 ? -3.846 4.631 -19.311 1.00 73.56 106 PRO B CA 1
ATOM 1189 C C . PRO B 2 87 ? -2.648 4.292 -18.445 1.00 74.48 106 PRO B C 1
ATOM 1190 O O . PRO B 2 87 ? -2.712 3.332 -17.666 1.00 78.31 106 PRO B O 1
ATOM 1194 N N . LEU B 2 88 ? -1.558 5.056 -18.550 1.00 71.27 107 LEU B N 1
ATOM 1195 C CA . LEU B 2 88 ? -0.347 4.723 -17.806 1.00 71.92 107 LEU B CA 1
ATOM 1196 C C . LEU B 2 88 ? -0.568 4.811 -16.301 1.00 77.61 107 LEU B C 1
ATOM 1197 O O . LEU B 2 88 ? -0.102 3.944 -15.552 1.00 83.31 107 LEU B O 1
ATOM 1202 N N . LYS B 2 89 ? -1.289 5.838 -15.835 1.00 79.71 108 LYS B N 1
ATOM 1203 C CA . LYS B 2 89 ? -1.523 5.968 -14.399 1.00 85.23 108 LYS B CA 1
ATOM 1204 C C . LYS B 2 89 ? -2.469 4.888 -13.894 1.00 89.97 108 LYS B C 1
ATOM 1205 O O . LYS B 2 89 ? -2.361 4.449 -12.743 1.00 94.42 108 LYS B O 1
ATOM 1211 N N . VAL B 2 90 ? -3.412 4.455 -14.734 1.00 89.26 109 VAL B N 1
ATOM 1212 C CA . VAL B 2 90 ? -4.236 3.299 -14.385 1.00 96.81 109 VAL B CA 1
ATOM 1213 C C . VAL B 2 90 ? -3.352 2.070 -14.202 1.00 93.59 109 VAL B C 1
ATOM 1214 O O . VAL B 2 90 ? -3.454 1.351 -13.200 1.00 98.35 109 VAL B O 1
ATOM 1218 N N . TYR B 2 91 ? -2.462 1.823 -15.165 1.00 90.10 110 TYR B N 1
ATOM 1219 C CA . TYR B 2 91 ? -1.491 0.741 -15.030 1.00 98.20 110 TYR B CA 1
ATOM 1220 C C . TYR B 2 91 ? -0.585 0.973 -13.827 1.00 100.22 110 TYR B C 1
ATOM 1221 O O . TYR B 2 91 ? -0.366 0.065 -13.016 1.00 107.98 110 TYR B O 1
ATOM 1230 N N . LEU B 2 92 ? -0.047 2.189 -13.699 1.00 95.96 111 LEU B N 1
ATOM 1231 C CA . LEU B 2 92 ? 0.894 2.491 -12.624 1.00 98.30 111 LEU B CA 1
ATOM 1232 C C . LEU B 2 92 ? 0.279 2.213 -11.257 1.00 108.80 111 LEU B C 1
ATOM 1233 O O . LEU B 2 92 ? 0.908 1.588 -10.395 1.00 111.52 111 LEU B O 1
ATOM 1238 N N . GLN B 2 93 ? -0.962 2.665 -11.047 1.00 109.10 112 GLN B N 1
ATOM 1239 C CA . GLN B 2 93 ? -1.551 2.651 -9.711 1.00 106.90 112 GLN B CA 1
ATOM 1240 C C . GLN B 2 93 ? -1.772 1.236 -9.191 1.00 114.83 112 GLN B C 1
ATOM 1241 O O . GLN B 2 93 ? -1.661 1.004 -7.981 1.00 115.02 112 GLN B O 1
ATOM 1247 N N . ARG B 2 94 ? -2.086 0.282 -10.072 1.00 118.59 113 ARG B N 1
ATOM 1248 C CA . ARG B 2 94 ? -2.212 -1.105 -9.638 1.00 116.34 113 ARG B CA 1
ATOM 1249 C C . ARG B 2 94 ? -0.892 -1.605 -9.073 1.00 117.57 113 ARG B C 1
ATOM 1250 O O . ARG B 2 94 ? -0.854 -2.272 -8.033 1.00 127.58 113 ARG B O 1
ATOM 1258 N N . PHE B 2 95 ? 0.206 -1.272 -9.750 1.00 108.99 114 PHE B N 1
ATOM 1259 C CA . PHE B 2 95 ? 1.530 -1.688 -9.307 1.00 115.98 114 PHE B CA 1
ATOM 1260 C C . PHE B 2 95 ? 1.938 -0.987 -8.015 1.00 122.27 114 PHE B C 1
ATOM 1261 O O . PHE B 2 95 ? 2.752 -1.524 -7.254 1.00 113.09 114 PHE B O 1
ATOM 1269 N N . ARG B 2 96 ? 1.390 0.205 -7.753 1.00 132.87 115 ARG B N 1
ATOM 1270 C CA . ARG B 2 96 ? 1.796 0.977 -6.580 1.00 131.69 115 ARG B CA 1
ATOM 1271 C C . ARG B 2 96 ? 1.566 0.198 -5.291 1.00 132.76 115 ARG B C 1
ATOM 1272 O O . ARG B 2 96 ? 2.371 0.282 -4.355 1.00 123.33 115 ARG B O 1
ATOM 1280 N N . GLU B 2 97 ? 0.477 -0.562 -5.220 1.00 140.20 116 GLU B N 1
ATOM 1281 C CA . GLU B 2 97 ? 0.180 -1.366 -4.039 1.00 143.29 116 GLU B CA 1
ATOM 1282 C C . GLU B 2 97 ? -0.133 -2.812 -4.434 1.00 146.92 116 GLU B C 1
ATOM 1283 O O . GLU B 2 97 ? 0.026 -3.191 -5.593 1.00 136.73 116 GLU B O 1
ATOM 1290 N N . MET C 3 1 ? -26.875 -28.291 -19.129 1.00 126.05 54 MET C N 1
ATOM 1291 C CA . MET C 3 1 ? -26.288 -27.264 -19.975 1.00 140.05 54 MET C CA 1
ATOM 1292 C C . MET C 3 1 ? -26.897 -27.299 -21.352 1.00 149.67 54 MET C C 1
ATOM 1293 O O . MET C 3 1 ? -27.376 -28.332 -21.799 1.00 151.65 54 MET C O 1
ATOM 1298 N N . THR C 3 2 ? -26.646 -26.249 -22.110 1.00 157.53 55 THR C N 1
ATOM 1299 C CA . THR C 3 2 ? -27.210 -26.180 -23.436 1.00 155.06 55 THR C CA 1
ATOM 1300 C C . THR C 3 2 ? -26.685 -27.394 -24.203 1.00 163.75 55 THR C C 1
ATOM 1301 O O . THR C 3 2 ? -25.943 -28.227 -23.669 1.00 171.11 55 THR C O 1
ATOM 1305 N N . GLN C 3 3 ? -27.067 -27.492 -25.464 1.00 157.24 56 GLN C N 1
ATOM 1306 C CA . GLN C 3 3 ? -26.758 -28.670 -26.250 1.00 142.68 56 GLN C CA 1
ATOM 1307 C C . GLN C 3 3 ? -25.270 -28.945 -26.304 1.00 131.71 56 GLN C C 1
ATOM 1308 O O . GLN C 3 3 ? -24.849 -30.091 -26.210 1.00 126.31 56 GLN C O 1
ATOM 1314 N N . PHE C 3 4 ? -24.492 -27.885 -26.357 1.00 120.37 57 PHE C N 1
ATOM 1315 C CA . PHE C 3 4 ? -23.057 -27.972 -26.374 1.00 104.09 57 PHE C CA 1
ATOM 1316 C C . PHE C 3 4 ? -22.528 -26.966 -25.381 1.00 105.28 57 PHE C C 1
ATOM 1317 O O . PHE C 3 4 ? -23.213 -26.031 -25.005 1.00 107.77 57 PHE C O 1
ATOM 1325 N N . LYS C 3 5 ? -21.317 -27.170 -24.914 1.00 104.39 58 LYS C N 1
ATOM 1326 C CA . LYS C 3 5 ? -20.737 -26.207 -24.024 1.00 106.18 58 LYS C CA 1
ATOM 1327 C C . LYS C 3 5 ? -20.281 -25.179 -25.018 1.00 104.01 58 LYS C C 1
ATOM 1328 O O . LYS C 3 5 ? -19.551 -25.507 -25.940 1.00 100.66 58 LYS C O 1
ATOM 1334 N N . GLU C 3 6 ? -20.716 -23.938 -24.875 1.00 105.83 59 GLU C N 1
ATOM 1335 C CA . GLU C 3 6 ? -20.364 -22.939 -25.872 1.00 103.80 59 GLU C CA 1
ATOM 1336 C C . GLU C 3 6 ? -18.910 -22.564 -25.732 1.00 102.24 59 GLU C C 1
ATOM 1337 O O . GLU C 3 6 ? -18.378 -22.604 -24.635 1.00 103.87 59 GLU C O 1
ATOM 1343 N N . ILE C 3 7 ? -18.273 -22.190 -26.831 1.00 99.14 60 ILE C N 1
ATOM 1344 C CA . ILE C 3 7 ? -16.843 -21.948 -26.801 1.00 101.41 60 ILE C CA 1
ATOM 1345 C C . ILE C 3 7 ? -16.375 -20.569 -27.181 1.00 104.93 60 ILE C C 1
ATOM 1346 O O . ILE C 3 7 ? -17.021 -19.848 -27.927 1.00 103.77 60 ILE C O 1
ATOM 1351 N N . GLU C 3 8 ? -15.216 -20.218 -26.659 1.00 109.98 61 GLU C N 1
ATOM 1352 C CA . GLU C 3 8 ? -14.646 -18.925 -26.935 1.00 107.10 61 GLU C CA 1
ATOM 1353 C C . GLU C 3 8 ? -13.332 -19.043 -27.681 1.00 93.88 61 GLU C C 1
ATOM 1354 O O . GLU C 3 8 ? -12.458 -19.801 -27.286 1.00 91.38 61 GLU C O 1
ATOM 1360 N N . LYS C 3 9 ? -13.197 -18.282 -28.759 1.00 90.29 62 LYS C N 1
ATOM 1361 C CA . LYS C 3 9 ? -11.993 -18.305 -29.557 1.00 86.78 62 LYS C CA 1
ATOM 1362 C C . LYS C 3 9 ? -10.812 -17.740 -28.801 1.00 94.22 62 LYS C C 1
ATOM 1363 O O . LYS C 3 9 ? -10.917 -16.720 -28.140 1.00 96.12 62 LYS C O 1
ATOM 1369 N N . THR C 3 10 ? -9.681 -18.420 -28.918 1.00 92.95 63 THR C N 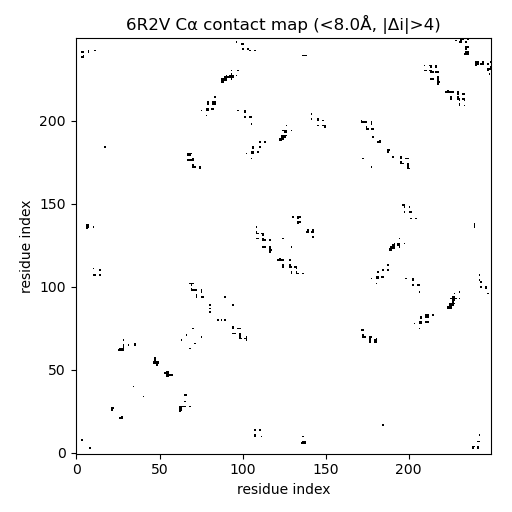1
ATOM 1370 C CA . THR C 3 10 ? -8.432 -18.019 -28.280 1.00 92.93 63 THR C CA 1
ATOM 1371 C C . THR C 3 10 ? -7.616 -17.224 -29.288 1.00 97.43 63 THR C C 1
ATOM 1372 O O . THR C 3 10 ? -7.118 -17.781 -30.271 1.00 108.73 63 THR C O 1
ATOM 1376 N N . THR C 3 11 ? -7.491 -15.924 -29.050 1.00 159.85 64 THR C N 1
ATOM 1377 C CA . THR C 3 11 ? -6.540 -15.096 -29.768 1.00 151.49 64 THR C CA 1
ATOM 1378 C C . THR C 3 11 ? -5.480 -14.504 -28.855 1.00 145.58 64 THR C C 1
ATOM 1379 O O . THR C 3 11 ? -4.485 -13.969 -29.357 1.00 139.90 64 THR C O 1
ATOM 1383 N N . ASP C 3 12 ? -5.653 -14.599 -27.539 1.00 151.07 65 ASP C N 1
ATOM 1384 C CA . ASP C 3 12 ? -4.738 -13.982 -26.596 1.00 142.83 65 ASP C CA 1
ATOM 1385 C C . ASP C 3 12 ? -3.453 -14.794 -26.468 1.00 138.21 65 ASP C C 1
ATOM 1386 O O . ASP C 3 12 ? -3.410 -16.000 -26.726 1.00 140.98 65 ASP C O 1
ATOM 1391 N N . PHE C 3 13 ? -2.397 -14.101 -26.063 1.00 128.16 66 PHE C N 1
ATOM 1392 C CA . PHE C 3 13 ? -1.108 -14.688 -25.743 1.00 129.20 66 PHE C CA 1
ATOM 1393 C C . PHE C 3 13 ? -0.864 -14.549 -24.246 1.00 134.13 66 PHE C C 1
ATOM 1394 O O . PHE C 3 13 ? -1.452 -13.690 -23.582 1.00 125.09 66 PHE C O 1
ATOM 1402 N N . LYS C 3 14 ? -0.008 -15.419 -23.713 1.00 137.89 67 LYS C N 1
ATOM 1403 C CA . LYS C 3 14 ? 0.362 -15.329 -22.305 1.00 127.28 67 LYS C CA 1
ATOM 1404 C C . LYS C 3 14 ? 0.898 -13.937 -21.999 1.00 126.16 67 LYS C C 1
ATOM 1405 O O . LYS C 3 14 ? 1.719 -13.400 -22.748 1.00 113.72 67 LYS C O 1
ATOM 1411 N N . ASN C 3 15 ? 0.408 -13.348 -20.905 1.00 129.94 68 ASN C N 1
ATOM 1412 C CA . ASN C 3 15 ? 0.727 -11.966 -20.562 1.00 115.75 68 ASN C CA 1
ATOM 1413 C C . ASN C 3 15 ? 2.232 -11.746 -20.521 1.00 106.10 68 ASN C C 1
ATOM 1414 O O . ASN C 3 15 ? 2.904 -12.143 -19.563 1.00 97.79 68 ASN C O 1
ATOM 1419 N N . HIS C 3 16 ? 2.765 -11.123 -21.568 1.00 106.24 69 HIS C N 1
ATOM 1420 C CA . HIS C 3 16 ? 4.197 -10.922 -21.732 1.00 95.52 69 HIS C CA 1
ATOM 1421 C C . HIS C 3 16 ? 4.501 -9.433 -21.750 1.00 87.24 69 HIS C C 1
ATOM 1422 O O . HIS C 3 16 ? 3.842 -8.668 -22.462 1.00 80.48 69 HIS C O 1
ATOM 1429 N N . SER C 3 17 ? 5.492 -9.028 -20.965 1.00 81.56 70 SER C N 1
ATOM 1430 C CA . SER C 3 17 ? 5.989 -7.664 -20.969 1.00 78.85 70 SER C CA 1
ATOM 1431 C C . SER C 3 17 ? 7.465 -7.670 -21.339 1.00 59.41 70 SER C C 1
ATOM 1432 O O . SER C 3 17 ? 8.168 -8.670 -21.164 1.00 54.24 70 SER C O 1
ATOM 1435 N N . LEU C 3 18 ? 7.922 -6.541 -21.870 1.00 45.96 71 LEU C N 1
ATOM 1436 C CA . LEU C 3 18 ? 9.334 -6.391 -22.170 1.00 42.10 71 LEU C CA 1
ATOM 1437 C C . LEU C 3 18 ? 10.143 -6.491 -20.877 1.00 51.67 71 LEU C C 1
ATOM 1438 O O . LEU C 3 18 ? 9.677 -6.078 -19.811 1.00 43.03 71 LEU C O 1
ATOM 1443 N N . PRO C 3 19 ? 11.349 -7.054 -20.939 1.00 35.67 72 PRO C N 1
ATOM 1444 C CA . PRO C 3 19 ? 12.113 -7.294 -19.707 1.00 32.25 72 PRO C CA 1
ATOM 1445 C C . PRO C 3 19 ? 12.457 -5.992 -19.001 1.00 29.42 72 PRO C C 1
ATOM 1446 O O . PRO C 3 19 ? 12.980 -5.053 -19.606 1.00 46.23 72 PRO C O 1
ATOM 1450 N N . LEU C 3 20 ? 12.151 -5.942 -17.703 1.00 25.90 73 LEU C N 1
ATOM 1451 C CA . LEU C 3 20 ? 12.441 -4.744 -16.925 1.00 35.93 73 LEU C CA 1
ATOM 1452 C C . LEU C 3 20 ? 13.941 -4.531 -16.778 1.00 27.40 73 LEU C C 1
ATOM 1453 O O . LEU C 3 20 ? 14.419 -3.391 -16.831 1.00 33.49 73 LEU C O 1
ATOM 1458 N N . ALA C 3 21 ? 14.699 -5.616 -16.599 1.00 28.29 74 ALA C N 1
ATOM 1459 C CA . ALA C 3 21 ? 16.140 -5.492 -16.410 1.00 29.39 74 ALA C CA 1
ATOM 1460 C C . ALA C 3 21 ? 16.804 -4.851 -17.620 1.00 39.29 74 ALA C C 1
ATOM 1461 O O . ALA C 3 21 ? 17.738 -4.053 -17.475 1.00 48.27 74 ALA C O 1
ATOM 1463 N N . ARG C 3 22 ? 16.335 -5.183 -18.825 1.00 32.81 75 ARG C N 1
ATOM 1464 C CA . ARG C 3 22 ? 16.915 -4.581 -20.020 1.00 31.44 75 ARG C CA 1
ATOM 1465 C C . ARG C 3 22 ? 16.486 -3.128 -20.168 1.00 31.11 75 ARG C C 1
ATOM 1466 O O . ARG C 3 22 ? 17.309 -2.265 -20.492 1.00 35.83 75 ARG C O 1
ATOM 1474 N N . ILE C 3 23 ? 15.200 -2.841 -19.941 1.00 33.83 76 ILE C N 1
ATOM 1475 C CA . ILE C 3 23 ? 14.707 -1.465 -19.997 1.00 25.34 76 ILE C CA 1
ATOM 1476 C C . ILE C 3 23 ? 15.562 -0.561 -19.123 1.00 35.90 76 ILE C C 1
ATOM 1477 O O . ILE C 3 23 ? 15.980 0.526 -19.543 1.00 25.01 76 ILE C O 1
ATOM 1482 N N . LYS C 3 24 ? 15.855 -1.008 -17.900 1.00 44.16 77 LYS C N 1
ATOM 1483 C CA . LYS C 3 24 ? 16.676 -0.215 -16.994 1.00 28.81 77 LYS C CA 1
ATOM 1484 C C . LYS C 3 24 ? 18.080 -0.017 -17.551 1.00 30.51 77 LYS C C 1
ATOM 1485 O O . LYS C 3 24 ? 18.667 1.061 -17.407 1.00 40.34 77 LYS C O 1
ATOM 1491 N N . LYS C 3 25 ? 18.634 -1.048 -18.195 1.00 28.46 78 LYS C N 1
ATOM 1492 C CA . LYS C 3 25 ? 19.963 -0.920 -18.785 1.00 36.26 78 LYS C CA 1
ATOM 1493 C C . LYS C 3 25 ? 19.970 0.108 -19.910 1.00 30.08 78 LYS C C 1
ATOM 1494 O O . LYS C 3 25 ? 20.926 0.881 -20.047 1.00 50.40 78 LYS C O 1
ATOM 1500 N N . ILE C 3 26 ? 18.914 0.133 -20.727 1.00 27.04 79 ILE C N 1
ATOM 1501 C CA . ILE C 3 26 ? 18.825 1.133 -21.786 1.00 30.62 79 ILE C CA 1
ATOM 1502 C C . ILE C 3 26 ? 18.628 2.522 -21.198 1.00 28.70 79 ILE C C 1
ATOM 1503 O O . ILE C 3 26 ? 19.121 3.514 -21.749 1.00 26.33 79 ILE C O 1
ATOM 1508 N N . MET C 3 27 ? 17.923 2.608 -20.084 1.00 43.13 80 MET C N 1
ATOM 1509 C CA . MET C 3 27 ? 17.680 3.881 -19.434 1.00 28.00 80 MET C CA 1
ATOM 1510 C C . MET C 3 27 ? 18.953 4.467 -18.894 1.00 30.30 80 MET C C 1
ATOM 1511 O O . MET C 3 27 ? 19.135 5.662 -18.891 1.00 35.50 80 MET C O 1
ATOM 1516 N N . LYS C 3 28 ? 19.849 3.607 -18.452 1.00 42.11 81 LYS C N 1
ATOM 1517 C CA . LYS C 3 28 ? 21.095 4.049 -17.868 1.00 33.92 81 LYS C CA 1
ATOM 1518 C C . LYS C 3 28 ? 22.219 4.230 -18.838 1.00 34.02 81 LYS C C 1
ATOM 1519 O O . LYS C 3 28 ? 23.309 4.512 -18.427 1.00 54.60 81 LYS C O 1
ATOM 1525 N N . ALA C 3 29 ? 21.973 3.977 -20.105 1.00 36.25 82 ALA C N 1
ATOM 1526 C CA . ALA C 3 29 ? 23.011 4.139 -21.094 1.00 40.54 82 ALA C CA 1
ATOM 1527 C C . ALA C 3 29 ? 23.551 5.549 -21.079 1.00 47.73 82 ALA C C 1
ATOM 1528 O O . ALA C 3 29 ? 24.506 5.847 -21.760 1.00 47.88 82 ALA C O 1
ATOM 1530 N N . ASP C 3 30 ? 22.958 6.407 -20.267 1.00 45.89 83 ASP C N 1
ATOM 1531 C CA . ASP C 3 30 ? 23.360 7.790 -20.197 1.00 46.14 83 ASP C CA 1
ATOM 1532 C C . ASP C 3 30 ? 24.163 8.040 -18.940 1.00 64.33 83 ASP C C 1
ATOM 1533 O O . ASP C 3 30 ? 23.753 7.692 -17.841 1.00 62.46 83 ASP C O 1
ATOM 1538 N N . GLU C 3 31 ? 25.323 8.647 -19.132 1.00 70.53 84 GLU C N 1
ATOM 1539 C CA . GLU C 3 31 ? 26.245 8.958 -18.055 1.00 75.94 84 GLU C CA 1
ATOM 1540 C C . GLU C 3 31 ? 25.646 9.646 -16.838 1.00 75.87 84 GLU C C 1
ATOM 1541 O O . GLU C 3 31 ? 25.991 9.304 -15.718 1.00 80.03 84 GLU C O 1
ATOM 1547 N N . ASP C 3 32 ? 24.755 10.606 -17.045 1.00 63.06 85 ASP C N 1
ATOM 1548 C CA . ASP C 3 32 ? 24.204 11.361 -15.923 1.00 63.96 85 ASP C CA 1
ATOM 1549 C C . ASP C 3 32 ? 23.076 10.612 -15.226 1.00 62.12 85 ASP C C 1
ATOM 1550 O O . ASP C 3 32 ? 22.868 10.798 -14.022 1.00 77.92 85 ASP C O 1
ATOM 1555 N N . VAL C 3 33 ? 22.331 9.782 -15.953 1.00 52.67 86 VAL C N 1
ATOM 1556 C CA . VAL C 3 33 ? 21.311 8.956 -15.318 1.00 55.34 86 VAL C CA 1
ATOM 1557 C C . VAL C 3 33 ? 22.010 7.946 -14.417 1.00 64.92 86 VAL C C 1
ATOM 1558 O O . VAL C 3 33 ? 22.770 7.092 -14.889 1.00 61.92 86 VAL C O 1
ATOM 1562 N N . ARG C 3 34 ? 21.772 8.052 -13.111 1.00 60.01 87 ARG C N 1
ATOM 1563 C CA . ARG C 3 34 ? 22.521 7.249 -12.153 1.00 65.51 87 ARG C CA 1
ATOM 1564 C C . ARG C 3 34 ? 21.613 6.482 -11.201 1.00 69.20 87 ARG C C 1
ATOM 1565 O O . ARG C 3 34 ? 21.956 5.373 -10.779 1.00 91.30 87 ARG C O 1
ATOM 1573 N N . MET C 3 35 ? 20.464 7.054 -10.846 1.00 50.59 88 MET C N 1
ATOM 1574 C CA . MET C 3 35 ? 19.522 6.400 -9.947 1.00 52.06 88 MET C CA 1
ATOM 1575 C C . MET C 3 35 ? 18.126 6.437 -10.548 1.00 46.69 88 MET C C 1
ATOM 1576 O O . MET C 3 35 ? 17.690 7.467 -11.072 1.00 57.04 88 MET C O 1
ATOM 1581 N N . ILE C 3 36 ? 17.431 5.305 -10.467 1.00 44.56 89 ILE C N 1
ATOM 1582 C CA . ILE C 3 36 ? 16.151 5.109 -11.137 1.00 51.16 89 ILE C CA 1
ATOM 1583 C C . ILE C 3 36 ? 15.222 4.354 -10.197 1.00 48.64 89 ILE C C 1
ATOM 1584 O O . ILE C 3 36 ? 15.603 3.318 -9.642 1.00 43.29 89 ILE C O 1
ATOM 1589 N N . SER C 3 37 ? 14.004 4.868 -10.024 1.00 46.60 90 SER C N 1
ATOM 1590 C CA . SER C 3 37 ? 13.050 4.257 -9.110 1.00 54.33 90 SER C CA 1
ATOM 1591 C C . SER C 3 37 ? 12.703 2.837 -9.548 1.00 60.47 90 SER C C 1
ATOM 1592 O O . SER C 3 37 ? 12.923 2.435 -10.694 1.00 65.66 90 SER C O 1
ATOM 1595 N N . ALA C 3 38 ? 12.139 2.076 -8.608 1.00 60.38 91 ALA C N 1
ATOM 1596 C CA . ALA C 3 38 ? 11.845 0.670 -8.865 1.00 52.33 91 ALA C CA 1
ATOM 1597 C C . ALA C 3 38 ? 10.835 0.503 -9.994 1.00 56.79 91 ALA C C 1
ATOM 1598 O O . ALA C 3 38 ? 10.917 -0.454 -10.771 1.00 57.05 91 ALA C O 1
ATOM 1600 N N . GLU C 3 39 ? 9.884 1.427 -10.110 1.00 61.12 92 GLU C N 1
ATOM 1601 C CA . GLU C 3 39 ? 8.806 1.321 -11.086 1.00 63.66 92 GLU C CA 1
ATOM 1602 C C . GLU C 3 39 ? 9.022 2.159 -12.337 1.00 59.98 92 GLU C C 1
ATOM 1603 O O . GLU C 3 39 ? 8.150 2.173 -13.214 1.00 56.72 92 GLU C O 1
ATOM 1609 N N . ALA C 3 40 ? 10.140 2.854 -12.448 1.00 53.36 93 ALA C N 1
ATOM 1610 C CA . ALA C 3 40 ? 10.406 3.571 -13.686 1.00 42.48 93 ALA C CA 1
ATOM 1611 C C . ALA C 3 40 ? 10.564 2.602 -14.858 1.00 47.05 93 ALA C C 1
ATOM 1612 O O . ALA C 3 40 ? 10.092 2.908 -15.961 1.00 55.95 93 ALA C O 1
ATOM 1614 N N . PRO C 3 41 ? 11.204 1.435 -14.691 1.00 41.79 94 PRO C N 1
ATOM 1615 C CA . PRO C 3 41 ? 11.141 0.436 -15.772 1.00 30.21 94 PRO C CA 1
ATOM 1616 C C . PRO C 3 41 ? 9.745 -0.120 -15.990 1.00 37.91 94 PRO C C 1
ATOM 1617 O O . PRO C 3 41 ? 9.438 -0.587 -17.094 1.00 59.25 94 PRO C O 1
ATOM 1621 N N . VAL C 3 42 ? 8.885 -0.082 -14.972 1.00 45.71 95 VAL C N 1
ATOM 1622 C CA . VAL C 3 42 ? 7.534 -0.615 -15.121 1.00 39.28 95 VAL C CA 1
ATOM 1623 C C . VAL C 3 42 ? 6.728 0.239 -16.090 1.00 41.16 95 VAL C C 1
ATOM 1624 O O . VAL C 3 42 ? 6.062 -0.281 -16.993 1.00 42.19 95 VAL C O 1
ATOM 1628 N N . VAL C 3 43 ? 6.777 1.563 -15.922 1.00 27.99 96 VAL C N 1
ATOM 1629 C CA . VAL C 3 43 ? 5.969 2.435 -16.767 1.00 36.40 96 VAL C CA 1
ATOM 1630 C C . VAL C 3 43 ? 6.479 2.432 -18.204 1.00 41.77 96 VAL C C 1
ATOM 1631 O O . VAL C 3 43 ? 5.696 2.607 -19.146 1.00 52.34 96 VAL C O 1
ATOM 1635 N N . PHE C 3 44 ? 7.782 2.216 -18.406 1.00 34.38 97 PHE C N 1
ATOM 1636 C CA . PHE C 3 44 ? 8.314 2.175 -19.764 1.00 23.37 97 PHE C CA 1
ATOM 1637 C C . PHE C 3 44 ? 7.919 0.887 -20.473 1.00 30.60 97 PHE C C 1
ATOM 1638 O O . PHE C 3 44 ? 7.671 0.892 -21.684 1.00 33.31 97 PHE C O 1
ATOM 1646 N N . ALA C 3 45 ? 7.857 -0.225 -19.736 1.00 23.96 98 ALA C N 1
ATOM 1647 C CA . ALA C 3 45 ? 7.406 -1.480 -20.328 1.00 22.43 98 ALA C CA 1
ATOM 1648 C C . ALA C 3 45 ? 6.017 -1.332 -20.932 1.00 27.85 98 ALA C C 1
ATOM 1649 O O . ALA C 3 45 ? 5.734 -1.884 -22.002 1.00 45.55 98 ALA C O 1
ATOM 1651 N N . ARG C 3 46 ? 5.141 -0.580 -20.266 1.00 24.17 99 ARG C N 1
ATOM 1652 C CA . ARG C 3 46 ? 3.824 -0.306 -20.823 1.00 36.30 99 ARG C CA 1
ATOM 1653 C C . ARG C 3 46 ? 3.881 0.816 -21.854 1.00 38.60 99 ARG C C 1
ATOM 1654 O O . ARG C 3 46 ? 3.198 0.751 -22.882 1.00 41.20 99 ARG C O 1
ATOM 1662 N N . ALA C 3 47 ? 4.694 1.845 -21.600 1.00 38.15 100 ALA C N 1
ATOM 1663 C CA . ALA C 3 47 ? 4.796 2.956 -22.542 1.00 22.88 100 ALA C CA 1
ATOM 1664 C C . ALA C 3 47 ? 5.379 2.502 -23.874 1.00 21.84 100 ALA C C 1
ATOM 1665 O O . ALA C 3 47 ? 4.929 2.940 -24.939 1.00 35.31 100 ALA C O 1
ATOM 1667 N N . CYS C 3 48 ? 6.383 1.623 -23.836 1.00 25.77 101 CYS C N 1
ATOM 1668 C CA . CYS C 3 48 ? 6.975 1.135 -25.077 1.00 22.40 101 CYS C CA 1
ATOM 1669 C C . CYS C 3 48 ? 5.965 0.336 -25.887 1.00 20.90 101 CYS C C 1
ATOM 1670 O O . CYS C 3 48 ? 5.955 0.406 -27.121 1.00 33.57 101 CYS C O 1
ATOM 1673 N N . GLU C 3 49 ? 5.103 -0.425 -25.211 1.00 20.97 102 GLU C N 1
ATOM 1674 C CA . GLU C 3 49 ? 4.065 -1.171 -25.915 1.00 21.59 102 GLU C CA 1
ATOM 1675 C C . GLU C 3 49 ? 3.118 -0.228 -26.647 1.00 30.94 102 GLU C C 1
ATOM 1676 O O . GLU C 3 49 ? 2.771 -0.457 -27.811 1.00 26.50 102 GLU C O 1
ATOM 1682 N N . MET C 3 50 ? 2.690 0.845 -25.977 1.00 26.30 103 MET C N 1
ATOM 1683 C CA . MET C 3 50 ? 1.865 1.847 -26.642 1.00 23.97 103 MET C CA 1
ATOM 1684 C C . MET C 3 50 ? 2.619 2.526 -27.778 1.00 34.69 103 MET C C 1
ATOM 1685 O O . MET C 3 50 ? 2.015 2.897 -28.791 1.00 42.99 103 MET C O 1
ATOM 1690 N N . PHE C 3 51 ? 3.935 2.696 -27.629 1.00 36.16 104 PHE C N 1
ATOM 1691 C CA . PHE C 3 51 ? 4.723 3.332 -28.679 1.00 32.65 104 PHE C CA 1
ATOM 1692 C C . PHE C 3 51 ? 4.864 2.421 -29.893 1.00 30.02 104 PHE C C 1
ATOM 1693 O O . PHE C 3 51 ? 4.859 2.896 -31.034 1.00 22.75 104 PHE C O 1
ATOM 1701 N N . ILE C 3 52 ? 4.999 1.111 -29.666 1.00 21.50 105 ILE C N 1
ATOM 1702 C CA . ILE C 3 52 ? 5.081 0.164 -30.777 1.00 21.62 105 ILE C CA 1
ATOM 1703 C C . ILE C 3 52 ? 3.801 0.204 -31.602 1.00 24.93 105 ILE C C 1
ATOM 1704 O O . ILE C 3 52 ? 3.837 0.307 -32.834 1.00 24.08 105 ILE C O 1
ATOM 1709 N N . LEU C 3 53 ? 2.651 0.115 -30.930 1.00 40.83 106 LEU C N 1
ATOM 1710 C CA . LEU C 3 53 ? 1.382 -0.007 -31.640 1.00 37.83 106 LEU C CA 1
ATOM 1711 C C . LEU C 3 53 ? 1.101 1.220 -32.495 1.00 37.20 106 LEU C C 1
ATOM 1712 O O . LEU C 3 53 ? 0.633 1.096 -33.632 1.00 51.16 106 LEU C O 1
ATOM 1717 N N . GLU C 3 54 ? 1.383 2.414 -31.971 1.00 26.70 107 GLU C N 1
ATOM 1718 C CA . GLU C 3 54 ? 1.132 3.625 -32.744 1.00 34.89 107 GLU C CA 1
ATOM 1719 C C . GLU C 3 54 ? 2.062 3.710 -33.949 1.00 39.95 107 GLU C C 1
ATOM 1720 O O . GLU C 3 54 ? 1.615 3.965 -35.073 1.00 48.31 107 GLU C O 1
ATOM 1726 N N . LEU C 3 55 ? 3.362 3.487 -33.735 1.00 38.58 108 LEU C N 1
ATOM 1727 C CA . LEU C 3 55 ? 4.323 3.626 -34.825 1.00 26.21 108 LEU C CA 1
ATOM 1728 C C . LEU C 3 55 ? 4.129 2.545 -35.881 1.00 28.05 108 LEU C C 1
ATOM 1729 O O . LEU C 3 55 ? 4.261 2.814 -37.081 1.00 38.14 108 LEU C O 1
ATOM 1734 N N . THR C 3 56 ? 3.819 1.317 -35.459 1.00 29.73 109 THR C N 1
ATOM 1735 C CA . THR C 3 56 ? 3.591 0.243 -36.422 1.00 27.44 109 THR C CA 1
ATOM 1736 C C . THR C 3 56 ? 2.333 0.500 -37.242 1.00 45.10 109 THR C C 1
ATOM 1737 O O . THR C 3 56 ? 2.336 0.349 -38.469 1.00 50.68 109 THR C O 1
ATOM 1741 N N . LEU C 3 57 ? 1.246 0.892 -36.575 1.00 36.06 110 LEU C N 1
ATOM 1742 C CA . LEU C 3 57 ? -0.010 1.138 -37.276 1.00 35.71 110 LEU C CA 1
ATOM 1743 C C . LEU C 3 57 ? 0.122 2.282 -38.271 1.00 43.03 110 LEU C C 1
ATOM 1744 O O . LEU C 3 57 ? -0.402 2.206 -39.389 1.00 46.39 110 LEU C O 1
ATOM 1749 N N . ARG C 3 58 ? 0.808 3.357 -37.879 1.00 40.97 111 ARG C N 1
ATOM 1750 C CA . ARG C 3 58 ? 0.971 4.494 -38.780 1.00 35.58 111 ARG C CA 1
ATOM 1751 C C . ARG C 3 58 ? 1.819 4.122 -39.989 1.00 47.14 111 ARG C C 1
ATOM 1752 O O . ARG C 3 58 ? 1.508 4.520 -41.119 1.00 45.76 111 ARG C O 1
ATOM 1760 N N . SER C 3 59 ? 2.892 3.356 -39.771 1.00 43.87 112 SER C N 1
ATOM 1761 C CA . SER C 3 59 ? 3.696 2.869 -40.888 1.00 34.24 112 SER C CA 1
ATOM 1762 C C . SER C 3 59 ? 2.889 1.940 -41.784 1.00 47.70 112 SER C C 1
ATOM 1763 O O . SER C 3 59 ? 3.118 1.882 -42.998 1.00 62.79 112 SER C O 1
ATOM 1766 N N . TRP C 3 60 ? 1.941 1.218 -41.213 1.00 38.92 113 TRP C N 1
ATOM 1767 C CA . TRP C 3 60 ? 1.124 0.285 -41.971 1.00 39.00 113 TRP C CA 1
ATOM 1768 C C . TRP C 3 60 ? 0.335 1.012 -43.008 1.00 42.45 113 TRP C C 1
ATOM 1769 O O . TRP C 3 60 ? 0.147 0.534 -44.106 1.00 54.72 113 TRP C O 1
ATOM 1780 N N . ASN C 3 61 ? -0.115 2.205 -42.667 1.00 42.94 114 ASN C N 1
ATOM 1781 C CA . ASN C 3 61 ? -0.887 3.008 -43.587 1.00 55.31 114 ASN C CA 1
ATOM 1782 C C . ASN C 3 61 ? -0.068 3.326 -44.824 1.00 52.90 114 ASN C C 1
ATOM 1783 O O . ASN C 3 61 ? -0.563 3.241 -45.929 1.00 58.62 114 ASN C O 1
ATOM 1788 N N . HIS C 3 62 ? 1.196 3.656 -44.633 1.00 47.70 115 HIS C N 1
ATOM 1789 C CA . HIS C 3 62 ? 2.093 3.937 -45.716 1.00 47.87 115 HIS C CA 1
ATOM 1790 C C . HIS C 3 62 ? 2.255 2.724 -46.606 1.00 50.64 115 HIS C C 1
ATOM 1791 O O . HIS C 3 62 ? 2.448 2.880 -47.790 1.00 59.58 115 HIS C O 1
ATOM 1798 N N . THR C 3 63 ? 2.255 1.521 -46.041 1.00 45.73 116 THR C N 1
ATOM 1799 C CA . THR C 3 63 ? 2.392 0.319 -46.859 1.00 47.00 116 THR C CA 1
ATOM 1800 C C . THR C 3 63 ? 1.136 0.077 -47.691 1.00 51.12 116 THR C C 1
ATOM 1801 O O . THR C 3 63 ? 1.224 -0.383 -48.835 1.00 53.74 116 THR C O 1
ATOM 1805 N N . GLU C 3 64 ? -0.041 0.405 -47.147 1.00 52.07 117 GLU C N 1
ATOM 1806 C CA . GLU C 3 64 ? -1.278 0.155 -47.877 1.00 56.32 117 GLU C CA 1
ATOM 1807 C C . GLU C 3 64 ? -1.431 1.112 -49.046 1.00 62.14 117 GLU C C 1
ATOM 1808 O O . GLU C 3 64 ? -1.978 0.733 -50.088 1.00 63.90 117 GLU C O 1
ATOM 1814 N N . GLU C 3 65 ? -0.945 2.346 -48.894 1.00 60.33 118 GLU C N 1
ATOM 1815 C CA . GLU C 3 65 ? -0.958 3.288 -50.007 1.00 63.48 118 GLU C CA 1
ATOM 1816 C C . GLU C 3 65 ? -0.090 2.784 -51.153 1.00 69.68 118 GLU C C 1
ATOM 1817 O O . GLU C 3 65 ? -0.437 2.953 -52.329 1.00 76.31 118 GLU C O 1
ATOM 1823 N N . ASN C 3 66 ? 1.037 2.148 -50.833 1.00 61.77 119 ASN C N 1
ATOM 1824 C CA . ASN C 3 66 ? 1.866 1.489 -51.834 1.00 62.22 119 ASN C CA 1
ATOM 1825 C C . ASN C 3 66 ? 1.295 0.150 -52.282 1.00 61.61 119 ASN C C 1
ATOM 1826 O O . ASN C 3 66 ? 1.886 -0.490 -53.158 1.00 62.42 119 ASN C O 1
ATOM 1831 N N . LYS C 3 67 ? 0.173 -0.282 -51.703 1.00 60.60 120 LYS C N 1
ATOM 1832 C CA . LYS C 3 67 ? -0.508 -1.522 -52.081 1.00 60.49 120 LYS C CA 1
ATOM 1833 C C . LYS C 3 67 ? 0.405 -2.736 -51.887 1.00 64.05 120 LYS C C 1
ATOM 1834 O O . LYS C 3 67 ? 0.685 -3.497 -52.816 1.00 79.28 120 LYS C O 1
ATOM 1840 N N . ARG C 3 68 ? 0.861 -2.911 -50.647 1.00 51.04 121 ARG C N 1
ATOM 1841 C CA . ARG C 3 68 ? 1.724 -4.022 -50.276 1.00 46.93 121 ARG C CA 1
ATOM 1842 C C . ARG C 3 68 ? 1.174 -4.706 -49.031 1.00 56.69 121 ARG C C 1
ATOM 1843 O O . ARG C 3 68 ? 0.265 -4.204 -48.366 1.00 56.68 121 ARG C O 1
ATOM 1851 N N . ARG C 3 69 ? 1.742 -5.873 -48.721 1.00 59.32 122 ARG C N 1
ATOM 1852 C CA . ARG C 3 69 ? 1.324 -6.665 -47.574 1.00 47.30 122 ARG C CA 1
ATOM 1853 C C . ARG C 3 69 ? 2.403 -6.803 -46.510 1.00 48.45 122 ARG C C 1
ATOM 1854 O O . ARG C 3 69 ? 2.116 -7.328 -45.428 1.00 61.84 122 ARG C O 1
ATOM 1862 N N . THR C 3 70 ? 3.626 -6.356 -46.782 1.00 33.62 123 THR C N 1
ATOM 1863 C CA . THR C 3 70 ? 4.729 -6.449 -45.837 1.00 36.00 123 THR C CA 1
ATOM 1864 C C . THR C 3 70 ? 5.208 -5.053 -45.473 1.00 31.74 123 THR C C 1
ATOM 1865 O O . THR C 3 70 ? 5.547 -4.259 -46.357 1.00 32.58 123 THR C O 1
ATOM 1869 N N . LEU C 3 71 ? 5.236 -4.765 -44.174 1.00 28.41 124 LEU C N 1
ATOM 1870 C CA . LEU C 3 71 ? 5.835 -3.531 -43.687 1.00 28.02 124 LEU C CA 1
ATOM 1871 C C . LEU C 3 71 ? 7.349 -3.587 -43.855 1.00 27.03 124 LEU C C 1
ATOM 1872 O O . LEU C 3 71 ? 7.982 -4.605 -43.566 1.00 53.17 124 LEU C O 1
ATOM 1877 N N . GLN C 3 72 ? 7.937 -2.488 -44.333 1.00 29.38 125 GLN C N 1
ATOM 1878 C CA . GLN C 3 72 ? 9.386 -2.411 -44.465 1.00 33.60 125 GLN C CA 1
ATOM 1879 C C . GLN C 3 72 ? 9.890 -1.096 -43.879 1.00 35.78 125 GLN C C 1
ATOM 1880 O O . GLN C 3 72 ? 9.116 -0.247 -43.426 1.00 39.07 125 GLN C O 1
ATOM 1886 N N . LYS C 3 73 ? 11.218 -0.942 -43.902 1.00 35.17 126 LYS C N 1
ATOM 1887 C CA . LYS C 3 73 ? 11.867 0.111 -43.124 1.00 27.51 126 LYS C CA 1
ATOM 1888 C C . LYS C 3 73 ? 11.534 1.499 -43.662 1.00 30.41 126 LYS C C 1
ATOM 1889 O O . LYS C 3 73 ? 11.475 2.472 -42.899 1.00 34.01 126 LYS C O 1
ATOM 1895 N N . ASN C 3 74 ? 11.315 1.593 -44.955 1.00 39.18 127 ASN C N 1
ATOM 1896 C CA . ASN C 3 74 ? 10.950 2.853 -45.555 1.00 37.53 127 ASN C CA 1
ATOM 1897 C C . ASN C 3 74 ? 9.595 3.310 -45.075 1.00 50.12 127 ASN C C 1
ATOM 1898 O O . ASN C 3 74 ? 9.344 4.482 -45.005 1.00 69.55 127 ASN C O 1
ATOM 1903 N N . ASP C 3 75 ? 8.695 2.398 -44.769 1.00 36.53 128 ASP C N 1
ATOM 1904 C CA . ASP C 3 75 ? 7.404 2.812 -44.282 1.00 36.20 128 ASP C CA 1
ATOM 1905 C C . ASP C 3 75 ? 7.520 3.557 -42.983 1.00 45.48 128 ASP C C 1
ATOM 1906 O O . ASP C 3 75 ? 6.852 4.530 -42.770 1.00 59.91 128 ASP C O 1
ATOM 1911 N N . ILE C 3 76 ? 8.359 3.080 -42.098 1.00 31.38 129 ILE C N 1
ATOM 1912 C CA . ILE C 3 76 ? 8.581 3.734 -40.853 1.00 31.31 129 ILE C CA 1
ATOM 1913 C C . ILE C 3 76 ? 9.170 5.097 -41.122 1.00 45.90 129 ILE C C 1
ATOM 1914 O O . ILE C 3 76 ? 8.886 6.030 -40.411 1.00 51.74 129 ILE C O 1
ATOM 1919 N N . ALA C 3 77 ? 10.026 5.202 -42.130 1.00 44.56 130 ALA C N 1
ATOM 1920 C CA . ALA C 3 77 ? 10.662 6.468 -42.478 1.00 40.50 130 ALA C CA 1
ATOM 1921 C C . ALA C 3 77 ? 9.628 7.541 -42.787 1.00 44.17 130 ALA C C 1
ATOM 1922 O O . ALA C 3 77 ? 9.756 8.685 -42.335 1.00 64.15 130 ALA C O 1
ATOM 1924 N N . ALA C 3 78 ? 8.592 7.193 -43.550 1.00 42.69 131 ALA C N 1
ATOM 1925 C CA . ALA C 3 78 ? 7.558 8.171 -43.863 1.00 54.98 131 ALA C CA 1
ATOM 1926 C C . ALA C 3 78 ? 6.708 8.485 -42.639 1.00 60.66 131 ALA C C 1
ATOM 1927 O O . ALA C 3 78 ? 6.347 9.645 -42.409 1.00 75.26 131 ALA C O 1
ATOM 1929 N N . ALA C 3 79 ? 6.382 7.465 -41.840 1.00 48.27 132 ALA C N 1
ATOM 1930 C CA . ALA C 3 79 ? 5.594 7.695 -40.634 1.00 41.26 132 ALA C CA 1
ATOM 1931 C C . ALA C 3 79 ? 6.316 8.617 -39.661 1.00 45.89 132 ALA C C 1
ATOM 1932 O O . ALA C 3 79 ? 5.670 9.339 -38.894 1.00 59.98 132 ALA C O 1
ATOM 1934 N N . VAL C 3 80 ? 7.650 8.613 -39.681 1.00 38.98 133 VAL C N 1
ATOM 1935 C CA . VAL C 3 80 ? 8.408 9.518 -38.824 1.00 40.57 133 VAL C CA 1
ATOM 1936 C C . VAL C 3 80 ? 8.266 10.956 -39.311 1.00 60.57 133 VAL C C 1
ATOM 1937 O O . VAL C 3 80 ? 8.039 11.879 -38.520 1.00 66.29 133 VAL C O 1
ATOM 1941 N N . THR C 3 81 ? 8.381 11.166 -40.624 1.00 57.71 134 THR C N 1
ATOM 1942 C CA . THR C 3 81 ? 8.353 12.524 -41.158 1.00 60.67 134 THR C CA 1
ATOM 1943 C C . THR C 3 81 ? 6.955 13.126 -41.087 1.00 60.20 134 THR C C 1
ATOM 1944 O O . THR C 3 81 ? 6.800 14.313 -40.777 1.00 79.34 134 THR C O 1
ATOM 1948 N N . ARG C 3 82 ? 5.976 12.308 -41.415 1.00 55.14 135 ARG C N 1
ATOM 1949 C CA . ARG C 3 82 ? 4.590 12.720 -41.479 1.00 58.99 135 ARG C CA 1
ATOM 1950 C C . ARG C 3 82 ? 3.975 13.200 -40.183 1.00 58.85 135 ARG C C 1
ATOM 1951 O O . ARG C 3 82 ? 3.198 14.132 -40.167 1.00 63.57 135 ARG C O 1
ATOM 1959 N N . THR C 3 83 ? 4.327 12.536 -39.103 1.00 57.26 136 THR C N 1
ATOM 1960 C CA . THR C 3 83 ? 3.817 12.822 -37.771 1.00 56.47 136 THR C CA 1
ATOM 1961 C C . THR C 3 83 ? 4.857 13.622 -37.002 1.00 67.34 136 THR C C 1
ATOM 1962 O O . THR C 3 83 ? 6.044 13.273 -37.003 1.00 65.17 136 THR C O 1
ATOM 1966 N N . ASP C 3 84 ? 4.412 14.697 -36.351 1.00 80.01 137 ASP C N 1
ATOM 1967 C CA . ASP C 3 84 ? 5.334 15.519 -35.580 1.00 85.67 137 ASP C CA 1
ATOM 1968 C C . ASP C 3 84 ? 5.643 14.924 -34.212 1.00 64.18 137 ASP C C 1
ATOM 1969 O O . ASP C 3 84 ? 6.606 15.356 -33.569 1.00 70.18 137 ASP C O 1
ATOM 1974 N N . ILE C 3 85 ? 4.862 13.940 -33.756 1.00 49.70 138 ILE C N 1
ATOM 1975 C CA . ILE C 3 85 ? 5.164 13.310 -32.474 1.00 52.79 138 ILE C CA 1
ATOM 1976 C C . ILE C 3 85 ? 6.402 12.428 -32.587 1.00 63.83 138 ILE C C 1
ATOM 1977 O O . ILE C 3 85 ? 7.142 12.260 -31.610 1.00 55.42 138 ILE C O 1
ATOM 1982 N N . PHE C 3 86 ? 6.659 11.866 -33.768 1.00 62.49 139 PHE C N 1
ATOM 1983 C CA . PHE C 3 86 ? 7.811 11.0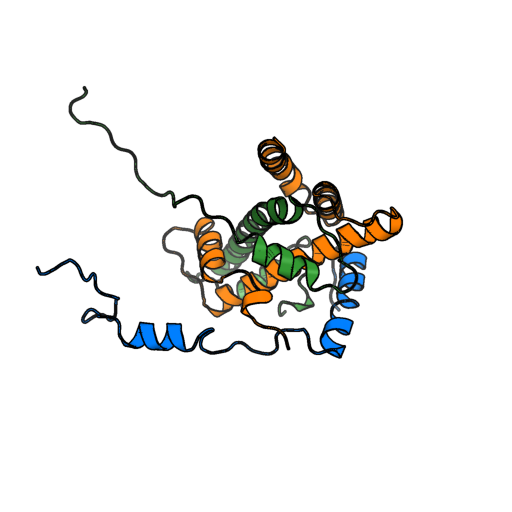08 -33.996 1.00 37.20 139 PHE C CA 1
ATOM 1984 C C . PHE C 3 86 ? 9.016 11.778 -34.515 1.00 37.92 139 PHE C C 1
ATOM 1985 O O . PHE C 3 86 ? 9.886 11.189 -35.167 1.00 47.88 139 PHE C O 1
ATOM 1993 N N . ASP C 3 87 ? 9.086 13.080 -34.240 1.00 40.86 140 ASP C N 1
ATOM 1994 C CA . ASP C 3 87 ? 10.176 13.898 -34.749 1.00 42.33 140 ASP C CA 1
ATOM 1995 C C . ASP C 3 87 ? 11.482 13.679 -34.002 1.00 46.58 140 ASP C C 1
ATOM 1996 O O . ASP C 3 87 ? 12.528 14.125 -34.475 1.00 48.16 140 ASP C O 1
ATOM 2001 N N . PHE C 3 88 ? 11.459 13.016 -32.850 1.00 49.90 141 PHE C N 1
ATOM 2002 C CA . PHE C 3 88 ? 12.728 12.741 -32.188 1.00 37.35 141 PHE C CA 1
ATOM 2003 C C . PHE C 3 88 ? 13.519 11.640 -32.875 1.00 32.25 141 PHE C C 1
ATOM 2004 O O . PHE C 3 88 ? 14.639 11.347 -32.445 1.00 41.90 141 PHE C O 1
ATOM 2012 N N . LEU C 3 89 ? 12.974 11.039 -33.933 1.00 32.13 142 LEU C N 1
ATOM 2013 C CA . LEU C 3 89 ? 13.623 9.946 -34.641 1.00 30.23 142 LEU C CA 1
ATOM 2014 C C . LEU C 3 89 ? 14.298 10.398 -35.931 1.00 45.65 142 LEU C C 1
ATOM 2015 O O . LEU C 3 89 ? 14.461 9.586 -36.847 1.00 60.19 142 LEU C O 1
ATOM 2020 N N . VAL C 3 90 ? 14.674 11.649 -36.040 1.00 47.72 143 VAL C N 1
ATOM 2021 C CA . VAL C 3 90 ? 15.280 12.123 -37.263 1.00 41.41 143 VAL C CA 1
ATOM 2022 C C . VAL C 3 90 ? 16.585 11.437 -37.585 1.00 48.38 143 VAL C C 1
ATOM 2023 O O . VAL C 3 90 ? 16.871 11.141 -38.729 1.00 58.66 143 VAL C O 1
ATOM 2027 N N . ASP C 3 91 ? 17.378 11.194 -36.558 1.00 51.54 144 ASP C N 1
ATOM 2028 C CA . ASP C 3 91 ? 18.685 10.592 -36.719 1.00 47.70 144 ASP C CA 1
ATOM 2029 C C . ASP C 3 91 ? 18.693 9.100 -36.594 1.00 35.64 144 ASP C C 1
ATOM 2030 O O . ASP C 3 91 ? 19.742 8.502 -36.580 1.00 43.33 144 ASP C O 1
ATOM 2035 N N . ILE C 3 92 ? 17.528 8.509 -36.416 1.00 29.42 145 ILE C N 1
ATOM 2036 C CA . ILE C 3 92 ? 17.433 7.072 -36.329 1.00 27.29 145 ILE C CA 1
ATOM 2037 C C . ILE C 3 92 ? 16.923 6.497 -37.630 1.00 30.82 145 ILE C C 1
ATOM 2038 O O . ILE C 3 92 ? 17.183 5.361 -37.970 1.00 35.34 145 ILE C O 1
ATOM 2043 N N . VAL C 3 93 ? 16.235 7.331 -38.379 1.00 30.41 146 VAL C N 1
ATOM 2044 C CA . VAL C 3 93 ? 15.613 6.935 -39.604 1.00 41.87 146 VAL C CA 1
ATOM 2045 C C . VAL C 3 93 ? 16.034 7.863 -40.738 1.00 49.88 146 VAL C C 1
ATOM 2046 O O . VAL C 3 93 ? 16.434 8.978 -40.517 1.00 52.88 146 VAL C O 1
ATOM 2050 N N . PRO C 3 94 ? 15.962 7.370 -41.965 1.00 62.31 147 PRO C N 1
ATOM 2051 C CA . PRO C 3 94 ? 16.239 7.926 -43.283 1.00 75.90 147 PRO C CA 1
ATOM 2052 C C . PRO C 3 94 ? 15.182 8.908 -43.757 1.00 86.88 147 PRO C C 1
ATOM 2053 O O . PRO C 3 94 ? 14.210 9.158 -43.048 1.00 80.10 147 PRO C O 1
ATOM 2057 N N . ARG C 3 95 ? 15.376 9.477 -44.940 1.00 89.64 148 ARG C N 1
ATOM 2058 C CA . ARG C 3 95 ? 14.414 10.423 -45.483 1.00 101.55 148 ARG C CA 1
ATOM 2059 C C . ARG C 3 95 ? 14.799 11.876 -45.250 1.00 109.93 148 ARG C C 1
ATOM 2060 O O . ARG C 3 95 ? 14.178 12.588 -44.466 1.00 107.76 148 ARG C O 1
#

Solvent-accessible surface area: 15897 Å² total; per-residue (Å²): 177,115,189,40,28,96,115,0,109,120,6,10,68,102,32,109,112,53,47,62,116,15,122,90,95,64,87,58,45,128,110,56,125,130,87,87,69,101,79,173,57,80,108,34,120,158,84,93,118,24,140,70,37,197,106,76,94,116,171,131,186,208,84,27,134,22,29,18,46,21,1,33,68,63,28,0,17,74,10,0,114,123,20,18,59,115,93,9,115,18,36,140,84,0,53,34,8,0,7,49,0,0,9,16,0,0,13,2,0,2,18,10,0,14,54,32,6,106,163,90,188,87,166,57,4,48,0,60,8,0,18,105,0,0,48,52,1,15,5,84,106,17,23,104,57,1,113,94,71,18,109,154,96,124,178,181,80,127,148,152,126,151,153,165,116,116,128,116,164,160,100,69,5,45,76,78,54,0,79,87,5,2,71,31,14,105,66,10,162,93,17,32,89,13,0,6,13,4,0,6,68,0,0,31,20,0,0,50,54,0,0,85,91,0,7,87,22,0,87,112,61,174,66,101,52,0,55,69,66,0,0,3,0,2,5,64,153,19,85,28,0,10,8,0,39,60,31,15,68,184

Nearest PDB structures (foldseek):
  6r2v-assembly1_A  TM=1.016E+00  e=5.670E-10  Arabidopsis thaliana
  6y37-assembly1_A  TM=8.732E-01  e=1.425E-05  Aspergillus nidulans FGSC A4
  4awl-assembly1_A  TM=8.682E-01  e=1.663E-05  Homo sapiens
  7aw9-assembly1_A  TM=7.794E-01  e=4.546E-05  Aspergillus nidulans FGSC A4
  4g92-assembly1_A  TM=7.358E-01  e=4.546E-05  Aspergillus nidulans

Foldseek 3Di:
DDDDDPVCPVVVVVVVVVVVVCVVVVVDDDDDDPDDDPVVVVVLVPFDADPVGHGDDPPPPD/DDDPPPQFPDLVVQVVVVCVVDDPPDDADVVRSVVVRVVVSVVVCQLVVVLCVVVVVVVHDDRDPVSSLVSCVVVPVVVVSVVVVVVVVVVVD/DPPDDDDDDDPDDDDDWDDLVVLVVVVPPDPVPDDDDPCPSVVVRVVVVVVCVVLVVQLVVVQVVVPDDDRDQVSSQVSCVVDPVNVVCPVVHDD